Protein AF-A0A935UWF0-F1 (afdb_monomer)

Sequence (319 aa):
MDNDAPIVRATTDLLWSLWTELGVNGVVRKHAQVIIDPEALLLFSPLLVASDPRLLELIYSWCVKHHGLIAPSRLLGLRKTLPPEVTGPFDCFAATVRANTPARWTIPKGASPWSTVPALRRVSMDLTRPALRTLRLRAILGVSARADVLGALLSEPGEWVTASQLTPLGYSKRAIALILHDLHEARLIDAQPEKNRITYRLAVGAELGALAGPPASRPLAGSTSSASSPSPTRSSRIKRACPPSGVWRRTSWWSRPAPWPPGSTWRRRQRRPAIPRRLRRRSVGSSTILRAWRAAAHPRSRPQPYDDPPDPPVRVQPR

Radius of gyration: 28.85 Å; Cα contacts (8 Å, |Δi|>4): 321; chains: 1; bounding box: 104×82×76 Å

Secondary structure (DSSP, 8-state):
--TTHHHHHHHHHHHHHHHHHTT-S-S--S-TTS---HHHHHHHHHHHGGG-HHHHHHHHHHHHHHGGGS-HHHHHHHHTTS-HHHHHHHHHHHHHHHHTSS------TT----SSPPPPPP----TTSGGGHHHHHHHHH-SSHHHHHHHHHHHSTT--EETTTTGGGSS-HHHHHHHHHHHHHTTSEEEEEETTEEEEEESSHHHHHHHH-SPPPP---------PPPPPPP------PPPP----PPP-----PPPPPP---------PPPPPP--------THHHHHHHHHHS-----PPPPPPPPPPP--PPP-

Nearest PDB structures (foldseek):
  2a61-assembly2_D  TM=7.067E-01  e=1.542E-01  Thermotoga maritima
  1u2w-assembly1_B  TM=7.315E-01  e=3.538E-01  Staphylococcus aureus
  3f72-assembly1_B  TM=6.956E-01  e=2.729E-01  Staphylococcus aureus
  4gcv-assembly2_D  TM=6.589E-01  e=6.264E-01  Pseudomonas aeruginosa PAO1
  4gcv-assembly3_E  TM=6.540E-01  e=7.710E-01  Pseudomonas aeruginosa PAO1

Foldseek 3Di:
DPPCVVVLVVVVLVLLQLVVLQFQDHDRHPQLLAADDLLVSLLQVLVSCPVPVPSVLSNLLSCLVPVQLDQQLLNVLLLVVDDPSSRLSSLQSQQQSVVRHVHPHDHDPPRHHDPDRRDRDDTDGDQQGQRNLLSLLCVVVNRDPLSVLVVVLLLVAPDWAFLVVCCNSSDDSVVSVVSQVVCVVVVQWDWDDDPPTITIHGPPNPVSDVSSHDNRDDPPPPPPDDDDDDDDDDDDDDDDDDDDDDDDDDDDDDDDDDDDDDDDDDDDDDDDDDDDDDDDDDDPDPVVVVVVVVVPPDDPDDDDDDDDDDDDDDDDDDD

Mean predicted aligned error: 15.06 Å

Solvent-accessible surface area (backbone atoms only — not comparable to full-atom values): 20052 Å² total; per-residue (Å²): 138,72,81,56,56,64,58,53,49,54,51,47,54,49,48,44,11,52,42,24,63,65,16,36,89,59,88,48,72,82,44,58,36,41,73,62,57,65,56,63,51,54,45,51,40,51,60,67,34,71,85,37,64,71,60,46,34,41,51,50,26,43,44,60,75,46,42,84,66,58,46,42,66,34,44,48,39,47,54,72,78,50,57,66,83,51,46,53,49,26,34,28,52,50,32,35,46,38,74,73,37,94,46,77,65,77,62,67,91,84,56,51,48,61,94,71,78,70,70,79,51,88,60,60,67,64,52,71,42,25,21,31,25,49,56,32,30,20,72,73,72,38,62,46,70,63,29,50,52,52,41,54,40,66,72,46,71,76,48,75,44,39,42,69,77,53,30,84,69,20,52,55,47,67,61,44,42,54,46,51,49,55,36,36,77,68,63,44,26,46,75,45,83,50,96,95,45,59,32,33,27,53,61,52,52,66,68,53,34,66,73,30,35,58,80,39,57,74,77,76,75,70,83,76,70,92,71,87,80,81,83,89,83,89,84,80,91,79,89,76,82,84,80,76,95,72,77,90,76,84,76,92,85,77,81,82,86,80,88,79,86,88,87,82,88,82,83,78,81,88,76,86,81,85,84,86,84,86,81,88,80,77,84,83,66,81,60,60,65,56,52,57,50,59,64,70,75,55,82,71,76,79,80,76,85,80,78,80,78,82,81,80,84,83,81,80,79,83,131

pLDDT: mean 76.33, std 25.24, range [28.23, 98.31]

Structure (mmCIF, N/CA/C/O backbone):
data_AF-A0A935UWF0-F1
#
_entry.id   AF-A0A935UWF0-F1
#
loop_
_atom_site.group_PDB
_atom_site.id
_atom_site.type_symbol
_atom_site.label_atom_id
_atom_site.label_alt_id
_atom_site.label_comp_id
_atom_site.label_asym_id
_atom_site.label_entity_id
_atom_site.label_seq_id
_atom_site.pdbx_PDB_ins_code
_atom_site.Cartn_x
_atom_site.Cartn_y
_atom_site.Cartn_z
_atom_site.occupancy
_atom_site.B_iso_or_equiv
_atom_site.auth_seq_id
_atom_site.auth_comp_id
_atom_site.auth_asym_id
_atom_site.auth_atom_id
_atom_site.pdbx_PDB_model_num
ATOM 1 N N . MET A 1 1 ? 36.752 -0.891 -3.988 1.00 43.88 1 MET A N 1
ATOM 2 C CA . MET A 1 1 ? 35.893 -0.842 -2.787 1.00 43.88 1 MET A CA 1
ATOM 3 C C . MET A 1 1 ? 34.481 -1.195 -3.233 1.00 43.88 1 MET A C 1
ATOM 5 O O . MET A 1 1 ? 33.751 -0.307 -3.638 1.00 43.88 1 MET A O 1
ATOM 9 N N . ASP A 1 2 ? 34.150 -2.489 -3.214 1.00 58.28 2 ASP A N 1
ATOM 10 C CA . ASP A 1 2 ? 32.868 -3.087 -3.649 1.00 58.28 2 ASP A CA 1
ATOM 11 C C . ASP A 1 2 ? 31.946 -3.398 -2.451 1.00 58.28 2 ASP A C 1
ATOM 13 O O . ASP A 1 2 ? 31.251 -4.412 -2.414 1.00 58.28 2 ASP A O 1
ATOM 17 N N . ASN A 1 3 ? 31.940 -2.544 -1.422 1.00 62.38 3 ASN A N 1
ATOM 18 C CA . ASN A 1 3 ? 31.137 -2.795 -0.215 1.00 62.38 3 ASN A CA 1
ATOM 19 C C . ASN A 1 3 ? 29.619 -2.682 -0.454 1.00 62.38 3 ASN A C 1
ATOM 21 O O . ASN A 1 3 ? 28.840 -3.149 0.375 1.00 62.38 3 ASN A O 1
ATOM 25 N N . ASP A 1 4 ? 29.194 -2.127 -1.592 1.00 69.88 4 ASP A N 1
ATOM 26 C CA . ASP A 1 4 ? 27.777 -1.942 -1.922 1.00 69.88 4 ASP A CA 1
ATOM 27 C C . ASP A 1 4 ? 27.161 -3.168 -2.618 1.00 69.88 4 ASP A C 1
ATOM 29 O O . ASP A 1 4 ? 25.946 -3.369 -2.566 1.00 69.88 4 ASP A O 1
ATOM 33 N N . ALA A 1 5 ? 27.986 -4.042 -3.211 1.00 79.00 5 ALA A N 1
ATOM 34 C CA . ALA A 1 5 ? 27.540 -5.243 -3.915 1.00 79.00 5 ALA A CA 1
ATOM 35 C C . ALA A 1 5 ? 26.603 -6.161 -3.091 1.00 79.00 5 ALA A C 1
ATOM 37 O O . ALA A 1 5 ? 25.571 -6.580 -3.632 1.00 79.00 5 ALA A O 1
ATOM 38 N N . PRO A 1 6 ? 26.866 -6.466 -1.799 1.00 89.81 6 PRO A N 1
ATOM 39 C CA . PRO A 1 6 ? 25.964 -7.312 -1.017 1.00 89.81 6 PRO A CA 1
ATOM 40 C C . PRO A 1 6 ? 24.623 -6.632 -0.717 1.00 89.81 6 PRO A C 1
ATOM 42 O O . PRO A 1 6 ? 23.587 -7.294 -0.776 1.00 89.81 6 PRO A O 1
ATOM 45 N N . ILE A 1 7 ? 24.616 -5.323 -0.441 1.00 89.25 7 ILE A N 1
ATOM 46 C CA . ILE A 1 7 ? 23.390 -4.573 -0.127 1.00 89.25 7 ILE A CA 1
ATOM 47 C C . ILE A 1 7 ? 22.512 -4.455 -1.373 1.00 89.25 7 ILE A C 1
ATOM 49 O O . ILE A 1 7 ? 21.308 -4.714 -1.303 1.00 89.25 7 ILE A O 1
ATOM 53 N N . VAL A 1 8 ? 23.104 -4.124 -2.524 1.00 87.44 8 VAL A N 1
ATOM 54 C CA . VAL A 1 8 ? 22.389 -4.041 -3.806 1.00 87.44 8 VAL A CA 1
ATOM 55 C C . VAL A 1 8 ? 21.778 -5.394 -4.165 1.00 87.44 8 VAL A C 1
ATOM 57 O O . VAL A 1 8 ? 20.598 -5.459 -4.516 1.00 87.44 8 VAL A O 1
ATOM 60 N N . ARG A 1 9 ? 22.534 -6.488 -4.008 1.00 89.12 9 ARG A N 1
ATOM 61 C CA . ARG A 1 9 ? 22.033 -7.844 -4.260 1.00 89.12 9 ARG A CA 1
ATOM 62 C C . ARG A 1 9 ? 20.888 -8.217 -3.319 1.00 89.12 9 ARG A C 1
ATOM 64 O O . ARG A 1 9 ? 19.834 -8.625 -3.795 1.00 89.12 9 ARG A O 1
ATOM 71 N N . ALA A 1 10 ? 21.058 -8.032 -2.010 1.00 91.69 10 ALA A N 1
ATOM 72 C CA . ALA A 1 10 ? 20.023 -8.345 -1.024 1.00 91.69 10 ALA A CA 1
ATOM 73 C C . ALA A 1 10 ? 18.738 -7.534 -1.260 1.00 91.69 10 ALA A C 1
ATOM 75 O O . ALA A 1 10 ? 17.632 -8.063 -1.156 1.00 91.69 10 ALA A O 1
ATOM 76 N N . THR A 1 11 ? 18.881 -6.262 -1.636 1.00 91.62 11 THR A N 1
ATOM 77 C CA . THR A 1 11 ? 17.750 -5.385 -1.958 1.00 91.62 11 THR A CA 1
ATOM 78 C C . THR A 1 11 ? 17.049 -5.818 -3.245 1.00 91.62 11 THR A C 1
ATOM 80 O O . THR A 1 11 ? 15.822 -5.859 -3.300 1.00 91.62 11 THR A O 1
ATOM 83 N N . THR A 1 12 ? 17.811 -6.206 -4.268 1.00 91.06 12 THR A N 1
ATOM 84 C CA . THR A 1 12 ? 17.265 -6.731 -5.528 1.00 91.06 12 THR A CA 1
ATOM 85 C C . THR A 1 12 ? 16.508 -8.041 -5.295 1.00 91.06 12 THR A C 1
ATOM 87 O O . THR A 1 12 ? 15.382 -8.191 -5.769 1.00 91.06 12 THR A O 1
ATOM 90 N N . ASP A 1 13 ? 17.059 -8.951 -4.487 1.00 92.94 13 ASP A N 1
ATOM 91 C CA . ASP A 1 13 ? 16.403 -10.205 -4.096 1.00 92.94 13 ASP A CA 1
ATOM 92 C C . ASP A 1 13 ? 15.111 -9.955 -3.298 1.00 92.94 13 ASP A C 1
ATOM 94 O O . ASP A 1 13 ? 14.101 -10.639 -3.505 1.00 92.94 13 ASP A O 1
ATOM 98 N N . LEU A 1 14 ? 15.117 -8.959 -2.403 1.00 94.81 14 LEU A N 1
ATOM 99 C CA . LEU A 1 14 ? 13.931 -8.519 -1.668 1.00 94.81 14 LEU A CA 1
ATOM 100 C C . LEU A 1 14 ? 12.845 -8.018 -2.628 1.00 94.81 14 LEU A C 1
ATOM 102 O O . LEU A 1 14 ? 11.702 -8.467 -2.536 1.00 94.81 14 LEU A O 1
ATOM 106 N N . LEU A 1 15 ? 13.191 -7.138 -3.571 1.00 95.50 15 LEU A N 1
ATOM 107 C CA . LEU A 1 15 ? 12.238 -6.604 -4.545 1.00 95.50 15 LEU A CA 1
ATOM 108 C C . LEU A 1 15 ? 11.679 -7.695 -5.454 1.00 95.50 15 LEU A C 1
ATOM 110 O O . LEU A 1 15 ? 10.464 -7.747 -5.639 1.00 95.50 15 LEU A O 1
ATOM 114 N N . TRP A 1 16 ? 12.521 -8.596 -5.964 1.00 96.06 16 TRP A N 1
ATOM 115 C CA . TRP A 1 16 ? 12.059 -9.755 -6.730 1.00 96.06 16 TRP A CA 1
ATOM 116 C C . TRP A 1 16 ? 11.059 -10.583 -5.938 1.00 96.06 16 TRP A C 1
ATOM 118 O O . TRP A 1 16 ? 10.006 -10.937 -6.465 1.00 96.06 16 TRP A O 1
ATOM 128 N N . SER A 1 17 ? 11.355 -10.846 -4.668 1.00 96.75 17 SER A N 1
ATOM 129 C CA . SER A 1 17 ? 10.465 -11.588 -3.784 1.00 96.75 17 SER A CA 1
ATOM 130 C C . SER A 1 17 ? 9.107 -10.895 -3.614 1.00 96.75 17 SER A C 1
ATOM 132 O O . SER A 1 17 ? 8.071 -11.503 -3.871 1.00 96.75 17 SER A O 1
ATOM 134 N N . LEU A 1 18 ? 9.093 -9.604 -3.264 1.00 97.12 18 LEU A N 1
ATOM 135 C CA . LEU A 1 18 ? 7.858 -8.837 -3.040 1.00 97.12 18 LEU A CA 1
ATOM 136 C C . LEU A 1 18 ? 7.023 -8.672 -4.322 1.00 97.12 18 LEU A C 1
ATOM 138 O O . LEU A 1 18 ? 5.810 -8.877 -4.315 1.00 97.12 18 LEU A O 1
ATOM 142 N N . TRP A 1 19 ? 7.657 -8.349 -5.450 1.00 97.31 19 TRP A N 1
ATOM 143 C CA . TRP A 1 19 ? 6.957 -8.200 -6.728 1.00 97.31 19 TRP A CA 1
ATOM 144 C C . TRP A 1 19 ? 6.406 -9.526 -7.250 1.00 97.31 19 TRP A C 1
ATOM 146 O O . TRP A 1 19 ? 5.323 -9.557 -7.842 1.00 97.31 19 TRP A O 1
ATOM 156 N N . THR A 1 20 ? 7.097 -10.637 -6.991 1.00 97.00 20 THR A N 1
ATOM 157 C CA . THR A 1 20 ? 6.596 -11.967 -7.353 1.00 97.00 20 THR A CA 1
ATOM 158 C C . THR A 1 20 ? 5.321 -12.316 -6.579 1.00 97.00 20 THR A C 1
ATOM 160 O O . THR A 1 20 ? 4.378 -12.875 -7.155 1.00 97.00 20 THR A O 1
ATOM 163 N N . GLU A 1 21 ? 5.234 -11.929 -5.304 1.00 96.62 21 GLU A N 1
ATOM 164 C CA . GLU A 1 21 ? 3.998 -12.075 -4.528 1.00 96.62 21 GLU A CA 1
ATOM 165 C C . GLU A 1 21 ? 2.851 -11.233 -5.100 1.00 96.62 21 GLU A C 1
ATOM 167 O O . GLU A 1 21 ? 1.723 -11.724 -5.173 1.00 96.62 21 GLU A O 1
ATOM 172 N N . LEU A 1 22 ? 3.147 -10.035 -5.623 1.00 96.69 22 LEU A N 1
ATOM 173 C CA . LEU A 1 22 ? 2.199 -9.178 -6.354 1.00 96.69 22 LEU A CA 1
ATOM 174 C C . LEU A 1 22 ? 1.772 -9.725 -7.725 1.00 96.69 22 LEU A C 1
ATOM 176 O O . LEU A 1 22 ? 0.850 -9.180 -8.334 1.00 96.69 22 LEU A O 1
ATOM 180 N N . GLY A 1 23 ? 2.382 -10.807 -8.213 1.00 96.00 23 GLY A N 1
ATOM 181 C CA . GLY A 1 23 ? 2.009 -11.435 -9.483 1.00 96.00 23 GLY A CA 1
ATOM 182 C C . GLY A 1 23 ? 2.910 -11.091 -10.670 1.00 96.00 23 GLY A C 1
ATOM 183 O O . GLY A 1 23 ? 2.554 -11.358 -11.822 1.00 96.00 23 GLY A O 1
ATOM 184 N N . VAL A 1 24 ? 4.081 -10.503 -10.410 1.00 96.06 24 VAL A N 1
ATOM 185 C CA . VAL A 1 24 ? 5.171 -10.453 -11.389 1.00 96.06 24 VAL A CA 1
ATOM 186 C C . VAL A 1 24 ? 5.761 -11.858 -11.572 1.00 96.06 24 VAL A C 1
ATOM 188 O O . VAL A 1 24 ? 5.864 -12.637 -10.626 1.00 96.06 24 VAL A O 1
ATOM 191 N N . ASN A 1 25 ? 6.161 -12.202 -12.798 1.00 93.12 25 ASN A N 1
ATOM 192 C CA . ASN A 1 25 ? 6.785 -13.494 -13.081 1.00 93.12 25 ASN A CA 1
ATOM 193 C C . ASN A 1 25 ? 8.227 -13.520 -12.549 1.00 93.12 25 ASN A C 1
ATOM 195 O O . ASN A 1 25 ? 9.150 -13.064 -13.227 1.00 93.12 25 ASN A O 1
ATOM 199 N N . GLY A 1 26 ? 8.412 -14.080 -11.357 1.00 91.69 26 GLY A N 1
ATOM 200 C CA . GLY A 1 26 ? 9.713 -14.331 -10.742 1.00 91.69 26 GLY A CA 1
ATOM 201 C C . GLY A 1 26 ? 9.764 -15.687 -10.039 1.00 91.69 26 GLY A C 1
ATOM 202 O O . GLY A 1 26 ? 8.737 -16.335 -9.827 1.00 91.69 26 GLY A O 1
ATOM 203 N N . VAL A 1 27 ? 10.983 -16.128 -9.717 1.00 89.00 27 VAL A N 1
ATOM 204 C CA . VAL A 1 27 ? 11.251 -17.428 -9.066 1.00 89.00 27 VAL A CA 1
ATOM 205 C C . VAL A 1 27 ? 11.363 -17.278 -7.545 1.00 89.00 27 VAL A C 1
ATOM 207 O O . VAL A 1 27 ? 11.076 -18.208 -6.798 1.00 89.00 27 VAL A O 1
ATOM 210 N N . VAL A 1 28 ? 11.751 -16.096 -7.063 1.00 90.31 28 VAL A N 1
ATOM 211 C CA . VAL A 1 28 ? 11.962 -15.836 -5.636 1.00 90.31 28 VAL A CA 1
ATOM 212 C C . VAL A 1 28 ? 10.626 -15.518 -4.966 1.00 90.31 28 VAL A C 1
ATOM 214 O O . VAL A 1 28 ? 9.948 -14.579 -5.367 1.00 90.31 28 VAL A O 1
ATOM 217 N N . ARG A 1 29 ? 10.265 -16.284 -3.930 1.00 91.69 29 ARG A N 1
ATOM 218 C CA . ARG A 1 29 ? 9.044 -16.104 -3.123 1.00 91.69 29 ARG A CA 1
ATOM 219 C C . ARG A 1 29 ? 9.323 -16.355 -1.647 1.00 91.69 29 ARG A C 1
ATOM 221 O O . ARG A 1 29 ? 9.132 -17.450 -1.133 1.00 91.69 29 ARG A O 1
ATOM 228 N N . LYS A 1 30 ? 9.854 -15.340 -0.974 1.00 95.06 30 LYS A N 1
ATOM 229 C CA . LYS A 1 30 ? 10.221 -15.386 0.454 1.00 95.06 30 LYS A CA 1
ATOM 230 C C . LYS A 1 30 ? 9.241 -14.620 1.351 1.00 95.06 30 LYS A C 1
ATOM 232 O O . LYS A 1 30 ? 9.349 -14.713 2.565 1.00 95.06 30 LYS A O 1
ATOM 237 N N . HIS A 1 31 ? 8.299 -13.869 0.771 1.00 95.06 31 HIS A N 1
ATOM 238 C CA . HIS A 1 31 ? 7.427 -12.937 1.503 1.00 95.06 31 HIS A CA 1
ATOM 239 C C . HIS A 1 31 ? 5.927 -13.222 1.326 1.00 95.06 31 HIS A C 1
ATOM 241 O O . HIS A 1 31 ? 5.108 -12.331 1.527 1.00 95.06 31 HIS A O 1
ATOM 247 N N . ALA A 1 32 ? 5.544 -14.463 1.002 1.00 94.00 32 ALA A N 1
ATOM 248 C CA . ALA A 1 32 ? 4.143 -14.872 0.810 1.00 94.00 32 ALA A CA 1
ATOM 249 C C . ALA A 1 32 ? 3.225 -14.586 2.015 1.00 94.00 32 ALA A C 1
ATOM 251 O O . ALA A 1 32 ? 2.006 -14.489 1.869 1.00 94.00 32 ALA A O 1
ATOM 252 N N . GLN A 1 33 ? 3.822 -14.448 3.200 1.00 92.88 33 GLN A N 1
ATOM 253 C CA . GLN A 1 33 ? 3.139 -14.223 4.468 1.00 92.88 33 GLN A CA 1
ATOM 254 C C . GLN A 1 33 ? 3.304 -12.803 5.027 1.00 92.88 33 GLN A C 1
ATOM 256 O O . GLN A 1 33 ? 2.967 -12.556 6.179 1.00 92.88 33 GLN A O 1
ATOM 261 N N . VAL A 1 34 ? 3.815 -11.856 4.240 1.00 92.62 34 VAL A N 1
ATOM 262 C CA . VAL A 1 34 ? 3.925 -10.449 4.649 1.00 92.62 34 VAL A CA 1
ATOM 263 C C . VAL A 1 34 ? 2.930 -9.631 3.848 1.00 92.62 34 VAL A C 1
ATOM 265 O O . VAL A 1 34 ? 2.845 -9.783 2.634 1.00 92.62 34 VAL A O 1
ATOM 268 N N . ILE A 1 35 ? 2.185 -8.746 4.508 1.00 94.06 35 ILE A N 1
ATOM 269 C CA . ILE A 1 35 ? 1.283 -7.822 3.814 1.00 94.06 35 ILE A CA 1
ATOM 270 C C . ILE A 1 35 ? 2.124 -6.814 3.038 1.00 94.06 35 ILE A C 1
ATOM 272 O O . ILE A 1 35 ? 2.943 -6.097 3.613 1.00 94.06 35 ILE A O 1
ATOM 276 N N . ILE A 1 36 ? 1.902 -6.749 1.729 1.00 95.69 36 ILE A N 1
ATOM 277 C CA . ILE A 1 36 ? 2.651 -5.859 0.848 1.00 95.69 36 ILE A CA 1
ATOM 278 C C . ILE A 1 36 ? 1.875 -4.557 0.670 1.00 95.69 36 ILE A C 1
ATOM 280 O O . ILE A 1 36 ? 0.721 -4.560 0.240 1.00 95.69 36 ILE A O 1
ATOM 284 N N . ASP A 1 37 ? 2.530 -3.436 0.974 1.00 95.56 37 ASP A N 1
ATOM 285 C CA . ASP A 1 37 ? 2.069 -2.101 0.592 1.00 95.56 37 ASP A CA 1
ATOM 286 C C . ASP A 1 37 ? 2.570 -1.787 -0.830 1.00 95.56 37 ASP A C 1
ATOM 288 O O . ASP A 1 37 ? 3.768 -1.541 -1.020 1.00 95.56 37 ASP A O 1
ATOM 292 N N . PRO A 1 38 ? 1.688 -1.799 -1.845 1.00 95.94 38 PRO A N 1
ATOM 293 C CA . PRO A 1 38 ? 2.103 -1.586 -3.220 1.00 95.94 38 PRO A CA 1
ATOM 294 C C . PRO A 1 38 ? 2.519 -0.133 -3.478 1.00 95.94 38 PRO A C 1
ATOM 296 O O . PRO A 1 38 ? 3.387 0.089 -4.314 1.00 95.94 38 PRO A O 1
ATOM 299 N N . GLU A 1 39 ? 1.957 0.866 -2.785 1.00 96.31 39 GLU A N 1
ATOM 300 C CA . GLU A 1 39 ? 2.362 2.264 -2.970 1.00 96.31 39 GLU A CA 1
ATOM 301 C C . GLU A 1 39 ? 3.755 2.523 -2.407 1.00 96.31 39 GLU A C 1
ATOM 303 O O . GLU A 1 39 ? 4.571 3.160 -3.075 1.00 96.31 39 GLU A O 1
ATOM 308 N N . ALA A 1 40 ? 4.037 2.019 -1.203 1.00 94.44 40 ALA A N 1
ATOM 309 C CA . ALA A 1 40 ? 5.369 2.123 -0.621 1.00 94.44 40 ALA A CA 1
ATOM 310 C C . ALA A 1 40 ? 6.391 1.407 -1.513 1.00 94.44 40 ALA A C 1
ATOM 312 O O . ALA A 1 40 ? 7.394 2.004 -1.903 1.00 94.44 40 ALA A O 1
ATOM 313 N N . LEU A 1 41 ? 6.098 0.168 -1.924 1.00 95.75 41 LEU A N 1
ATOM 314 C CA . LEU A 1 41 ? 6.978 -0.597 -2.805 1.00 95.75 41 LEU A CA 1
ATOM 315 C C . LEU A 1 41 ? 7.221 0.121 -4.141 1.00 95.75 41 LEU A C 1
ATOM 317 O O . LEU A 1 41 ? 8.356 0.164 -4.618 1.00 95.75 41 LEU A O 1
ATOM 321 N N . LEU A 1 42 ? 6.189 0.730 -4.729 1.00 95.25 42 LEU A N 1
ATOM 322 C CA . LEU A 1 42 ? 6.302 1.501 -5.968 1.00 95.25 42 LEU A CA 1
ATOM 323 C C . LEU A 1 42 ? 7.168 2.749 -5.834 1.00 95.25 42 LEU A C 1
ATOM 325 O O . LEU A 1 42 ? 7.891 3.066 -6.773 1.00 95.25 42 LEU A O 1
ATOM 329 N N . LEU A 1 43 ? 7.115 3.451 -4.701 1.00 93.75 43 LEU A N 1
ATOM 330 C CA . LEU A 1 43 ? 7.943 4.639 -4.477 1.00 93.75 43 LEU A CA 1
ATOM 331 C C . LEU A 1 43 ? 9.435 4.293 -4.424 1.00 93.75 43 LEU A C 1
ATOM 333 O O . LEU A 1 43 ? 10.251 5.045 -4.950 1.00 93.75 43 LEU A O 1
ATOM 337 N N . PHE A 1 44 ? 9.789 3.147 -3.837 1.00 90.44 44 PHE A N 1
ATOM 338 C CA . PHE A 1 44 ? 11.186 2.725 -3.707 1.00 90.44 44 PHE A CA 1
ATOM 339 C C . PHE A 1 44 ? 11.720 1.974 -4.926 1.00 90.44 44 PHE A C 1
ATOM 341 O O . PHE A 1 44 ? 12.914 2.050 -5.214 1.00 90.44 44 PHE A O 1
ATOM 348 N N . SER A 1 45 ? 10.864 1.252 -5.654 1.00 92.88 45 SER A N 1
ATOM 349 C CA . SER A 1 45 ? 11.329 0.337 -6.701 1.00 92.88 45 SER A CA 1
ATOM 350 C C . SER A 1 45 ? 12.178 1.023 -7.781 1.00 92.88 45 SER A C 1
ATOM 352 O O . SER A 1 45 ? 13.282 0.539 -8.006 1.00 92.88 45 SER A O 1
ATOM 354 N N . PRO A 1 46 ? 11.772 2.151 -8.406 1.00 87.25 46 PRO A N 1
ATOM 355 C CA . PRO A 1 46 ? 12.529 2.767 -9.502 1.00 87.25 46 PRO A CA 1
ATOM 356 C C . PRO A 1 46 ? 13.954 3.195 -9.135 1.00 87.25 46 PRO A C 1
ATOM 358 O O . PRO A 1 46 ? 14.827 3.182 -9.996 1.00 87.25 46 PRO A O 1
ATOM 361 N N . LEU A 1 47 ? 14.195 3.559 -7.871 1.00 85.31 47 LEU A N 1
ATOM 362 C CA . LEU A 1 47 ? 15.534 3.886 -7.377 1.00 85.31 47 LEU A CA 1
ATOM 363 C C . LEU A 1 47 ? 16.427 2.638 -7.324 1.00 85.31 47 LEU A C 1
ATOM 365 O O . LEU A 1 47 ? 17.602 2.691 -7.672 1.00 85.31 47 LEU A O 1
ATOM 369 N N . LEU A 1 48 ? 15.858 1.521 -6.880 1.00 82.75 48 LEU A N 1
ATOM 370 C CA . LEU A 1 48 ? 16.592 0.310 -6.524 1.00 82.75 48 LEU A CA 1
ATOM 371 C C . LEU A 1 48 ? 16.777 -0.651 -7.704 1.00 82.75 48 LEU A C 1
ATOM 373 O O . LEU A 1 48 ? 17.762 -1.380 -7.752 1.00 82.75 48 LEU A O 1
ATOM 377 N N . VAL A 1 49 ? 15.864 -0.636 -8.678 1.00 81.19 49 VAL A N 1
ATOM 378 C CA . VAL A 1 49 ? 15.948 -1.489 -9.877 1.00 81.19 49 VAL A CA 1
ATOM 379 C C . VAL A 1 49 ? 16.711 -0.835 -11.028 1.00 81.19 49 VAL A C 1
ATOM 381 O O . VAL A 1 49 ? 16.712 -1.363 -12.136 1.00 81.19 49 VAL A O 1
ATOM 384 N N . ALA A 1 50 ? 17.395 0.290 -10.793 1.00 77.19 50 ALA A N 1
ATOM 385 C CA . ALA A 1 50 ? 18.256 0.914 -11.801 1.00 77.19 50 ALA A CA 1
ATOM 386 C C . ALA A 1 50 ? 19.318 -0.065 -12.348 1.00 77.19 50 ALA A C 1
ATOM 388 O O . ALA A 1 50 ? 19.736 0.052 -13.498 1.00 77.19 50 ALA A O 1
ATOM 389 N N . SER A 1 51 ? 19.711 -1.056 -11.541 1.00 81.31 51 SER A N 1
ATOM 390 C CA . SER A 1 51 ? 20.651 -2.122 -11.903 1.00 81.31 51 SER A CA 1
ATOM 391 C C . SER A 1 51 ? 19.994 -3.370 -12.515 1.00 81.31 51 SER A C 1
ATOM 393 O O . SER A 1 51 ? 20.709 -4.211 -13.052 1.00 81.31 51 SER A O 1
ATOM 395 N N . ASP A 1 52 ? 18.662 -3.501 -12.464 1.00 90.00 52 ASP A N 1
ATOM 396 C CA . ASP A 1 52 ? 17.906 -4.632 -13.025 1.00 90.00 52 ASP A CA 1
ATOM 397 C C . ASP A 1 52 ? 16.747 -4.132 -13.914 1.00 90.00 52 ASP A C 1
ATOM 399 O O . ASP A 1 52 ? 15.595 -4.007 -13.469 1.00 90.00 52 ASP A O 1
ATOM 403 N N . PRO A 1 53 ? 17.026 -3.870 -15.206 1.00 89.69 53 PRO A N 1
ATOM 404 C CA . PRO A 1 53 ? 16.012 -3.422 -16.154 1.00 89.69 53 PRO A CA 1
ATOM 405 C C . PRO A 1 53 ? 14.857 -4.414 -16.310 1.00 89.69 53 PRO A C 1
ATOM 407 O O . PRO A 1 53 ? 13.720 -3.995 -16.510 1.00 89.69 53 PRO A O 1
ATOM 410 N N . ARG A 1 54 ? 15.114 -5.725 -16.183 1.00 92.88 54 ARG A N 1
ATOM 411 C CA . ARG A 1 54 ? 14.092 -6.765 -16.365 1.00 92.88 54 ARG A CA 1
ATOM 412 C C . ARG A 1 54 ? 13.001 -6.638 -15.309 1.00 92.88 54 ARG A C 1
ATOM 414 O O . ARG A 1 54 ? 11.818 -6.735 -15.644 1.00 92.88 54 ARG A O 1
ATOM 421 N N . LEU A 1 55 ? 13.383 -6.435 -14.049 1.00 94.38 55 LEU A N 1
ATOM 422 C CA . LEU A 1 55 ? 12.411 -6.225 -12.982 1.00 94.38 55 LEU A CA 1
ATOM 423 C C . LEU A 1 55 ? 11.609 -4.940 -13.229 1.00 94.38 55 LEU A C 1
ATOM 425 O O . LEU A 1 55 ? 10.384 -4.954 -13.108 1.00 94.38 55 LEU A O 1
ATOM 429 N N . LEU A 1 56 ? 12.261 -3.860 -13.669 1.00 93.19 56 LEU A N 1
ATOM 430 C CA . LEU A 1 56 ? 11.587 -2.599 -13.984 1.00 93.19 56 LEU A CA 1
ATOM 431 C C . LEU A 1 56 ? 10.514 -2.744 -15.082 1.00 93.19 56 LEU A C 1
ATOM 433 O O . LEU A 1 56 ? 9.416 -2.207 -14.925 1.00 93.19 56 LEU A O 1
ATOM 437 N N . GLU A 1 57 ? 10.780 -3.498 -16.158 1.00 94.25 57 GLU A N 1
ATOM 438 C CA . GLU A 1 57 ? 9.784 -3.769 -17.215 1.00 94.25 57 GLU A CA 1
ATOM 439 C C . GLU A 1 57 ? 8.542 -4.488 -16.667 1.00 94.25 57 GLU A C 1
ATOM 441 O O . GLU A 1 57 ? 7.403 -4.205 -17.058 1.00 94.25 57 GLU A O 1
ATOM 446 N N . LEU A 1 58 ? 8.755 -5.439 -15.757 1.00 96.50 58 LEU A N 1
ATOM 447 C CA . LEU A 1 58 ? 7.682 -6.220 -15.154 1.00 96.50 58 LEU A CA 1
ATOM 448 C C . LEU A 1 58 ? 6.850 -5.383 -14.182 1.00 96.50 58 LEU A C 1
ATOM 450 O O . LEU A 1 58 ? 5.623 -5.477 -14.207 1.00 96.50 58 LEU A O 1
ATOM 454 N N . ILE A 1 59 ? 7.498 -4.532 -13.384 1.00 96.38 59 ILE A N 1
ATOM 455 C CA . ILE A 1 59 ? 6.829 -3.563 -12.507 1.00 96.38 59 ILE A CA 1
ATOM 456 C C . ILE A 1 59 ? 5.978 -2.607 -13.341 1.00 96.38 59 ILE A C 1
ATOM 458 O O . ILE A 1 59 ? 4.797 -2.421 -13.055 1.00 96.38 59 ILE A O 1
ATOM 462 N N . TYR A 1 60 ? 6.543 -2.051 -14.417 1.00 96.25 60 TYR A N 1
ATOM 463 C CA . TYR A 1 60 ? 5.809 -1.197 -15.349 1.00 96.25 60 TYR A CA 1
ATOM 464 C C . TYR A 1 60 ? 4.571 -1.911 -15.912 1.00 96.25 60 TYR A C 1
ATOM 466 O O . TYR A 1 60 ? 3.462 -1.379 -15.849 1.00 96.25 60 TYR A O 1
ATOM 474 N N . SER A 1 61 ? 4.739 -3.147 -16.389 1.00 97.25 61 SER A N 1
ATOM 475 C CA . SER A 1 61 ? 3.642 -3.966 -16.920 1.00 97.25 61 SER A CA 1
ATOM 476 C C . SER A 1 61 ? 2.556 -4.233 -15.873 1.00 97.25 61 SER A C 1
ATOM 478 O O . SER A 1 61 ? 1.362 -4.149 -16.173 1.00 97.25 61 SER A O 1
ATOM 480 N N . TRP A 1 62 ? 2.959 -4.505 -14.628 1.00 97.56 62 TRP A N 1
ATOM 481 C CA . TRP A 1 62 ? 2.052 -4.666 -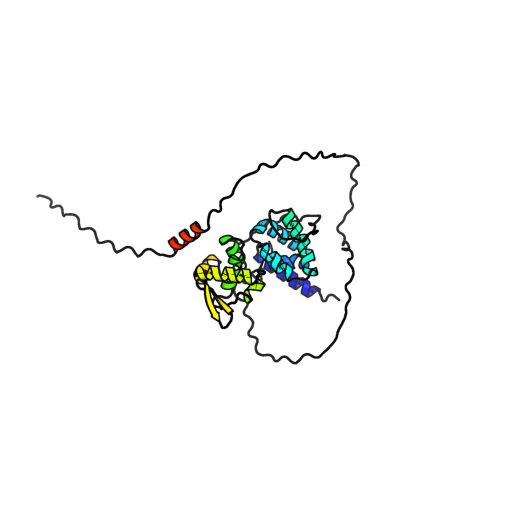13.495 1.00 97.56 62 TRP A CA 1
ATOM 482 C C . TRP A 1 62 ? 1.262 -3.388 -13.223 1.00 97.56 62 TRP A C 1
ATOM 484 O O . TRP A 1 62 ? 0.038 -3.443 -13.115 1.00 97.56 62 TRP A O 1
ATOM 494 N N . CYS A 1 63 ? 1.917 -2.226 -13.208 1.00 97.12 63 CYS A N 1
ATOM 495 C CA . CYS A 1 63 ? 1.246 -0.942 -13.024 1.00 97.12 63 CYS A CA 1
ATOM 496 C C . CYS A 1 63 ? 0.261 -0.637 -14.145 1.00 97.12 63 CYS A C 1
ATOM 498 O O . CYS A 1 63 ? -0.854 -0.217 -13.858 1.00 97.12 63 CYS A O 1
ATOM 500 N N . VAL A 1 64 ? 0.627 -0.879 -15.406 1.00 96.56 64 VAL A N 1
ATOM 501 C CA . VAL A 1 64 ? -0.280 -0.662 -16.541 1.00 96.56 64 VAL A CA 1
ATOM 502 C C . VAL A 1 64 ? -1.529 -1.533 -16.428 1.00 96.56 64 VAL A C 1
ATOM 504 O O . VAL A 1 64 ? -2.631 -1.055 -16.683 1.00 96.56 64 VAL A O 1
ATOM 507 N N . LYS A 1 65 ? -1.388 -2.786 -15.988 1.00 97.19 65 LYS A N 1
ATOM 508 C CA . LYS A 1 65 ? -2.521 -3.706 -15.832 1.00 97.19 65 LYS A CA 1
ATOM 509 C C . LYS A 1 65 ? -3.363 -3.437 -14.578 1.00 97.19 65 LYS A C 1
ATOM 511 O O . LYS A 1 65 ? -4.581 -3.596 -14.616 1.00 97.19 65 LYS A O 1
ATOM 516 N N . HIS A 1 66 ? -2.734 -3.049 -13.470 1.00 97.06 66 HIS A N 1
ATOM 517 C CA . HIS A 1 66 ? -3.355 -2.993 -12.141 1.00 97.06 66 HIS A CA 1
ATOM 518 C C . HIS A 1 66 ? -3.432 -1.579 -11.544 1.00 97.06 66 HIS A C 1
ATOM 520 O O . HIS A 1 66 ? -3.718 -1.429 -10.356 1.00 97.06 66 HIS A O 1
ATOM 526 N N . HIS A 1 67 ? -3.258 -0.521 -12.350 1.00 96.12 67 HIS A N 1
ATOM 527 C CA . HIS A 1 67 ? -3.292 0.873 -11.878 1.00 96.12 67 HIS A CA 1
ATOM 528 C C . HIS A 1 67 ? -4.564 1.228 -11.091 1.00 96.12 67 HIS A C 1
ATOM 530 O O . HIS A 1 67 ? -4.544 2.139 -10.266 1.00 96.12 67 HIS A O 1
ATOM 536 N N . GLY A 1 68 ? -5.679 0.542 -11.368 1.00 96.12 68 GLY A N 1
ATOM 537 C CA . GLY A 1 68 ? -6.967 0.749 -10.711 1.00 96.12 68 GLY A CA 1
ATOM 538 C C . GLY A 1 68 ? -7.014 0.283 -9.258 1.00 96.12 68 GLY A C 1
ATOM 539 O O . GLY A 1 68 ? -7.994 0.584 -8.594 1.00 96.12 68 GLY A O 1
ATOM 540 N N . LEU A 1 69 ? -5.984 -0.421 -8.775 1.00 96.88 69 LEU A N 1
ATOM 541 C CA . LEU A 1 69 ? -5.839 -0.873 -7.387 1.00 96.88 69 LEU A CA 1
ATOM 542 C C . LEU A 1 69 ? -4.848 -0.029 -6.570 1.00 96.88 69 LEU A C 1
ATOM 544 O O . LEU A 1 69 ? -4.707 -0.237 -5.362 1.00 96.88 69 LEU A O 1
ATOM 548 N N . ILE A 1 70 ? -4.182 0.929 -7.219 1.00 96.81 70 ILE A N 1
ATOM 549 C CA . ILE A 1 70 ? -3.244 1.857 -6.588 1.00 96.81 70 ILE A CA 1
ATOM 550 C C . ILE A 1 70 ? -3.986 3.116 -6.150 1.00 96.81 70 ILE A C 1
ATOM 552 O O . ILE A 1 70 ? -4.676 3.741 -6.954 1.00 96.81 70 ILE A O 1
ATOM 556 N N . ALA A 1 71 ? -3.827 3.499 -4.886 1.00 96.19 71 ALA A N 1
ATOM 557 C CA . ALA A 1 71 ? -4.446 4.659 -4.258 1.00 96.19 71 ALA A CA 1
ATOM 558 C C . ALA A 1 71 ? -3.641 5.940 -4.546 1.00 96.19 71 ALA A C 1
ATOM 560 O O . ALA A 1 71 ? -2.612 6.177 -3.908 1.00 96.19 71 ALA A O 1
ATOM 561 N N . PRO A 1 72 ? -4.101 6.841 -5.444 1.00 94.62 72 PRO A N 1
ATOM 562 C CA . PRO A 1 72 ? -3.309 8.016 -5.813 1.00 94.62 72 PRO A CA 1
ATOM 563 C C . PRO A 1 72 ? -3.146 9.016 -4.663 1.00 94.62 72 PRO A C 1
ATOM 565 O O . PRO A 1 72 ? -2.132 9.707 -4.579 1.00 94.62 72 PRO A O 1
ATOM 568 N N . SER A 1 73 ? -4.139 9.095 -3.771 1.00 94.12 73 SER A N 1
ATOM 569 C CA . SER A 1 73 ? -4.095 9.927 -2.566 1.00 94.12 73 SER A CA 1
ATOM 570 C C . SER A 1 73 ? -3.049 9.432 -1.567 1.00 94.12 73 SER A C 1
ATOM 572 O O . SER A 1 73 ? -2.300 10.248 -1.035 1.00 94.12 73 SER A O 1
ATOM 574 N N . ARG A 1 74 ? -2.957 8.111 -1.365 1.00 95.25 74 ARG A N 1
ATOM 575 C CA . ARG A 1 74 ? -1.931 7.470 -0.532 1.00 95.25 74 ARG A CA 1
ATOM 576 C C . ARG A 1 74 ? -0.541 7.663 -1.108 1.00 95.25 74 ARG A C 1
ATOM 578 O O . ARG A 1 74 ? 0.351 8.107 -0.398 1.00 95.25 74 ARG A O 1
ATOM 585 N N . LEU A 1 75 ? -0.380 7.407 -2.405 1.00 94.69 75 LEU A N 1
ATOM 586 C CA . LEU A 1 75 ? 0.885 7.587 -3.112 1.00 94.69 75 LEU A CA 1
ATOM 587 C C . LEU A 1 75 ? 1.408 9.022 -2.956 1.00 94.69 75 LEU A C 1
ATOM 589 O O . LEU A 1 75 ? 2.580 9.230 -2.658 1.00 94.69 75 LEU A O 1
ATOM 593 N N . LEU A 1 76 ? 0.521 10.019 -3.065 1.00 93.94 76 LEU A N 1
ATOM 594 C CA . LEU A 1 76 ? 0.859 11.419 -2.809 1.00 93.94 76 LEU A CA 1
ATOM 595 C C . LEU A 1 76 ? 1.232 11.682 -1.343 1.00 93.94 76 LEU A C 1
ATOM 597 O O . LEU A 1 76 ? 2.144 12.464 -1.085 1.00 93.94 76 LEU A O 1
ATOM 601 N N . GLY A 1 77 ? 0.514 11.090 -0.390 1.00 94.69 77 GLY A N 1
ATOM 602 C CA . GLY A 1 77 ? 0.804 11.246 1.033 1.00 94.69 77 GLY A CA 1
ATOM 603 C C . GLY A 1 77 ? 2.160 10.665 1.426 1.00 94.69 77 GLY A C 1
ATOM 604 O O . GLY A 1 77 ? 2.951 11.368 2.044 1.00 94.69 77 GLY A O 1
ATOM 605 N N . LEU A 1 78 ? 2.460 9.442 0.984 1.00 94.44 78 LEU A N 1
ATOM 606 C CA . LEU A 1 78 ? 3.754 8.787 1.1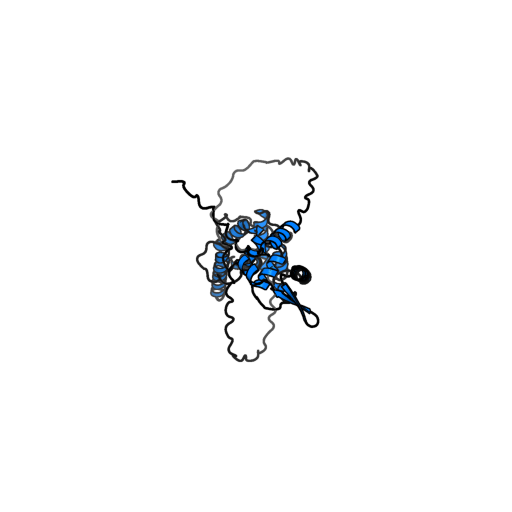91 1.00 94.44 78 LEU A CA 1
ATOM 607 C C . LEU A 1 78 ? 4.892 9.533 0.483 1.00 94.44 78 LEU A C 1
ATOM 609 O O . LEU A 1 78 ? 5.951 9.751 1.055 1.00 94.44 78 LEU A O 1
ATOM 613 N N . ARG A 1 79 ? 4.670 10.023 -0.742 1.00 93.69 79 ARG A N 1
ATOM 614 C CA . ARG A 1 79 ? 5.673 10.820 -1.465 1.00 93.69 79 ARG A CA 1
ATOM 615 C C . ARG A 1 79 ? 6.117 12.062 -0.682 1.00 93.69 79 ARG A C 1
ATOM 617 O O . ARG A 1 79 ? 7.273 12.448 -0.776 1.00 93.69 79 ARG A O 1
ATOM 624 N N . LYS A 1 80 ? 5.226 12.687 0.098 1.00 92.25 80 LYS A N 1
ATOM 625 C CA . LYS A 1 80 ? 5.554 13.875 0.912 1.00 92.25 80 LYS A CA 1
ATOM 626 C C . LYS A 1 80 ? 6.474 13.576 2.095 1.00 92.25 80 LYS A C 1
ATOM 628 O O . LYS A 1 80 ? 7.050 14.513 2.635 1.00 92.25 80 LYS A O 1
ATOM 633 N N . THR A 1 81 ? 6.582 12.318 2.518 1.00 91.44 81 THR A N 1
ATOM 634 C CA . THR A 1 81 ? 7.449 11.920 3.635 1.00 91.44 81 THR A CA 1
ATOM 635 C C . THR A 1 81 ? 8.836 11.488 3.170 1.00 91.44 81 THR A C 1
ATOM 637 O O . THR A 1 81 ? 9.677 11.169 4.004 1.00 91.44 81 THR A O 1
ATOM 640 N N . LEU A 1 82 ? 9.073 11.440 1.856 1.00 91.31 82 LEU A N 1
ATOM 641 C CA . LEU A 1 82 ? 10.319 10.970 1.266 1.00 91.31 82 LEU A CA 1
ATOM 642 C C . LEU A 1 82 ? 11.173 12.138 0.758 1.00 91.31 82 LEU A C 1
ATOM 644 O O . LEU A 1 82 ? 10.630 13.149 0.303 1.00 91.31 82 LEU A O 1
ATOM 648 N N . PRO A 1 83 ? 12.508 12.000 0.806 1.00 91.31 83 PRO A N 1
ATOM 649 C CA . PRO A 1 83 ? 13.406 13.016 0.288 1.00 91.31 83 PRO A CA 1
ATOM 650 C C . PRO A 1 83 ? 13.373 13.044 -1.258 1.00 91.31 83 PRO A C 1
ATOM 652 O O . PRO A 1 83 ? 13.102 12.011 -1.891 1.00 91.31 83 PRO A O 1
ATOM 655 N N . PRO A 1 84 ? 13.628 14.205 -1.896 1.00 86.75 84 PRO A N 1
ATOM 656 C CA . PRO A 1 84 ? 13.549 14.368 -3.349 1.00 86.75 84 PRO A CA 1
ATOM 657 C C . PRO A 1 84 ? 14.357 13.339 -4.147 1.00 86.75 84 PRO A C 1
ATOM 659 O O . PRO A 1 84 ? 13.887 12.874 -5.186 1.00 86.75 84 PRO A O 1
ATOM 662 N N . GLU A 1 85 ? 15.519 12.938 -3.634 1.00 86.88 85 GLU A N 1
ATOM 663 C CA . GLU A 1 85 ? 16.447 11.972 -4.231 1.00 86.88 85 GLU A CA 1
ATOM 664 C C . GLU A 1 85 ? 15.792 10.603 -4.454 1.00 86.88 85 GLU A C 1
ATOM 666 O O . GLU A 1 85 ? 16.062 9.938 -5.452 1.00 86.88 85 GLU A O 1
ATOM 671 N N . VAL A 1 86 ? 14.884 10.203 -3.558 1.00 86.06 86 VAL A N 1
ATOM 672 C CA . VAL A 1 86 ? 14.119 8.953 -3.676 1.00 86.06 86 VAL A CA 1
ATOM 673 C C . VAL A 1 86 ? 12.943 9.130 -4.637 1.00 86.06 86 VAL A C 1
ATOM 675 O O . VAL A 1 86 ? 12.621 8.232 -5.411 1.00 86.06 86 VAL A O 1
ATOM 678 N N . THR A 1 87 ? 12.304 10.302 -4.627 1.00 90.38 87 THR A N 1
ATOM 679 C CA . THR A 1 87 ? 11.090 10.548 -5.423 1.00 90.38 87 THR A CA 1
ATOM 680 C C . THR A 1 87 ? 11.356 10.848 -6.901 1.00 90.38 87 THR A C 1
ATOM 682 O O . THR A 1 87 ? 10.490 10.581 -7.730 1.00 90.38 87 THR A O 1
ATOM 685 N N . GLY A 1 88 ? 12.544 11.345 -7.263 1.00 90.12 88 GLY A N 1
ATOM 686 C CA . GLY A 1 88 ? 12.889 11.713 -8.642 1.00 90.12 88 GLY A CA 1
ATOM 687 C C . GLY A 1 88 ? 12.773 10.560 -9.656 1.00 90.12 88 GLY A C 1
ATOM 688 O O . GLY A 1 88 ? 12.051 10.706 -10.648 1.00 90.12 88 GLY A O 1
ATOM 689 N N . PRO A 1 89 ? 13.416 9.396 -9.423 1.00 91.00 89 PRO A N 1
ATOM 690 C CA . PRO A 1 89 ? 13.258 8.216 -10.280 1.00 91.00 89 PRO A CA 1
ATOM 691 C C . PRO A 1 89 ? 11.798 7.759 -10.397 1.00 91.00 89 PRO A C 1
ATOM 693 O O . PRO A 1 89 ? 11.330 7.402 -11.482 1.00 91.00 89 PRO A O 1
ATOM 696 N N . PHE A 1 90 ? 11.057 7.830 -9.289 1.00 93.12 90 PHE A N 1
ATOM 697 C CA . PHE A 1 90 ? 9.637 7.512 -9.264 1.00 93.12 90 PHE A CA 1
ATOM 698 C C . PHE A 1 90 ? 8.794 8.489 -10.096 1.00 93.12 90 PHE A C 1
ATOM 700 O O . PHE A 1 90 ? 7.891 8.048 -10.799 1.00 93.12 90 PHE A O 1
ATOM 707 N N . ASP A 1 91 ? 9.080 9.791 -10.083 1.00 93.38 91 ASP A N 1
ATOM 708 C CA . ASP A 1 91 ? 8.288 10.784 -10.819 1.00 93.38 91 ASP A CA 1
ATOM 709 C C . ASP A 1 91 ? 8.330 10.537 -12.342 1.00 93.38 91 ASP A C 1
ATOM 711 O O . ASP A 1 91 ? 7.305 10.638 -13.021 1.00 93.38 91 ASP A O 1
ATOM 715 N N . CYS A 1 92 ? 9.491 10.133 -12.870 1.00 92.06 92 CYS A N 1
ATOM 716 C CA . CYS A 1 92 ? 9.666 9.740 -14.273 1.00 92.06 92 CYS A CA 1
ATOM 717 C C . CYS A 1 92 ? 8.916 8.432 -14.607 1.00 92.06 92 CYS A C 1
ATOM 719 O O . CYS A 1 92 ? 8.193 8.336 -15.607 1.00 92.06 92 CYS A O 1
ATOM 721 N N . PHE A 1 93 ? 9.007 7.437 -13.719 1.00 94.12 93 PHE A N 1
ATOM 722 C CA . PHE A 1 93 ? 8.241 6.192 -13.817 1.00 94.12 93 PHE A CA 1
ATOM 723 C C . PHE A 1 93 ? 6.724 6.456 -13.822 1.00 94.12 93 PHE A C 1
ATOM 725 O O . PHE A 1 93 ? 6.000 5.999 -14.709 1.00 94.12 93 PHE A O 1
ATOM 732 N N . ALA A 1 94 ? 6.238 7.257 -12.875 1.00 94.81 94 ALA A N 1
ATOM 733 C CA . ALA A 1 94 ? 4.833 7.608 -12.729 1.00 94.81 94 ALA A CA 1
ATOM 734 C C . ALA A 1 94 ? 4.307 8.401 -13.934 1.00 94.81 94 ALA A C 1
ATOM 736 O O . ALA A 1 94 ? 3.191 8.140 -14.392 1.00 94.81 94 ALA A O 1
ATOM 737 N N . ALA A 1 95 ? 5.109 9.319 -14.489 1.00 95.19 95 ALA A N 1
ATOM 738 C CA . ALA A 1 95 ? 4.798 10.005 -15.744 1.00 95.19 95 ALA A CA 1
ATOM 739 C C . ALA A 1 95 ? 4.620 9.020 -16.904 1.00 95.19 95 ALA A C 1
ATOM 741 O O . ALA A 1 95 ? 3.661 9.139 -17.669 1.00 95.19 95 ALA A O 1
ATOM 742 N N . THR A 1 96 ? 5.479 8.003 -16.986 1.00 95.62 96 THR A N 1
ATOM 743 C CA . THR A 1 96 ? 5.391 6.953 -18.008 1.00 95.62 96 THR A CA 1
ATOM 744 C C . THR A 1 96 ? 4.134 6.102 -17.847 1.00 95.62 96 THR A C 1
ATOM 746 O O . THR A 1 96 ? 3.417 5.878 -18.822 1.00 95.62 96 THR A O 1
ATOM 749 N N . VAL A 1 97 ? 3.802 5.663 -16.628 1.00 95.75 97 VAL A N 1
ATOM 750 C CA . VAL A 1 97 ? 2.565 4.900 -16.377 1.00 95.75 97 VAL A CA 1
ATOM 751 C C . VAL A 1 97 ? 1.332 5.736 -16.722 1.00 95.75 97 VAL A C 1
ATOM 753 O O . VAL A 1 97 ? 0.444 5.258 -17.427 1.00 95.75 97 VAL A O 1
ATOM 756 N N . ARG A 1 98 ? 1.277 7.002 -16.293 1.00 95.31 98 ARG A N 1
ATOM 757 C CA . ARG A 1 98 ? 0.150 7.900 -16.590 1.00 95.31 98 ARG A CA 1
ATOM 758 C C . ARG A 1 98 ? -0.001 8.190 -18.083 1.00 95.31 98 ARG A C 1
ATOM 760 O O . ARG A 1 98 ? -1.124 8.332 -18.549 1.00 95.31 98 ARG A O 1
ATOM 767 N N . ALA A 1 99 ? 1.092 8.276 -18.837 1.00 94.81 99 ALA A N 1
ATOM 768 C CA . ALA A 1 99 ? 1.027 8.471 -20.285 1.00 94.81 99 ALA A CA 1
ATOM 769 C C . ALA A 1 99 ? 0.378 7.280 -21.018 1.00 94.81 99 ALA A C 1
ATOM 771 O O . ALA A 1 99 ? -0.155 7.456 -22.109 1.00 94.81 99 ALA A O 1
ATOM 772 N N . ASN A 1 100 ? 0.392 6.089 -20.409 1.00 95.38 100 ASN A N 1
ATOM 773 C CA . ASN A 1 100 ? -0.069 4.839 -21.016 1.00 95.38 100 ASN A CA 1
ATOM 774 C C . ASN A 1 100 ? -1.314 4.243 -20.332 1.00 95.38 100 ASN A C 1
ATOM 776 O O . ASN A 1 100 ? -1.728 3.134 -20.658 1.00 95.38 100 ASN A O 1
ATOM 780 N N . THR A 1 101 ? -1.917 4.947 -19.368 1.00 94.56 101 THR A N 1
ATOM 781 C CA . THR A 1 101 ? -3.074 4.461 -18.599 1.00 94.56 101 THR A CA 1
ATOM 782 C C . THR A 1 101 ? -4.026 5.605 -18.245 1.00 94.56 101 THR A C 1
ATOM 784 O O . THR A 1 101 ? -3.608 6.758 -18.162 1.00 94.56 101 THR A O 1
ATOM 787 N N . PRO A 1 102 ? -5.304 5.326 -17.925 1.00 93.69 102 PRO A N 1
ATOM 788 C CA . PRO A 1 102 ? -6.207 6.330 -17.357 1.00 93.69 102 PRO A CA 1
ATOM 789 C C . PRO A 1 102 ? -5.911 6.642 -15.874 1.00 93.69 102 PRO A C 1
ATOM 791 O O . PRO A 1 102 ? -6.725 7.278 -15.196 1.00 93.69 102 PRO A O 1
ATOM 794 N N . ALA A 1 103 ? -4.776 6.180 -15.336 1.00 90.56 103 ALA A N 1
ATOM 795 C CA . ALA A 1 103 ? -4.417 6.360 -13.942 1.00 90.56 103 ALA A CA 1
ATOM 796 C C . ALA A 1 103 ? -4.246 7.844 -13.591 1.00 90.56 103 ALA A C 1
ATOM 798 O O . ALA A 1 103 ? -3.585 8.616 -14.285 1.00 90.56 103 ALA A O 1
ATOM 799 N N . ARG A 1 104 ? -4.813 8.255 -12.455 1.00 89.94 104 ARG A N 1
ATOM 800 C CA . ARG A 1 104 ? -4.737 9.640 -11.959 1.00 89.94 104 ARG A CA 1
ATOM 801 C C . ARG A 1 104 ? -3.605 9.815 -10.957 1.00 89.94 104 ARG A C 1
ATOM 803 O O . ARG A 1 104 ? -3.810 10.341 -9.867 1.00 89.94 104 ARG A O 1
ATOM 810 N N . TRP A 1 105 ? -2.425 9.313 -11.299 1.00 90.38 105 TRP A N 1
ATOM 811 C CA . TRP A 1 105 ? -1.264 9.415 -10.423 1.00 90.38 105 TRP A CA 1
ATOM 812 C C . TRP A 1 105 ? -0.800 10.869 -10.345 1.00 90.38 105 TRP A C 1
ATOM 814 O O . TRP A 1 105 ? -0.696 11.564 -11.362 1.00 90.38 105 TRP A O 1
ATOM 824 N N . THR A 1 106 ? -0.572 11.343 -9.121 1.00 85.25 106 THR A N 1
ATOM 825 C CA . THR A 1 106 ? -0.113 12.714 -8.896 1.00 85.25 106 THR A CA 1
ATOM 826 C C . THR A 1 106 ? 1.373 12.773 -9.186 1.00 85.25 106 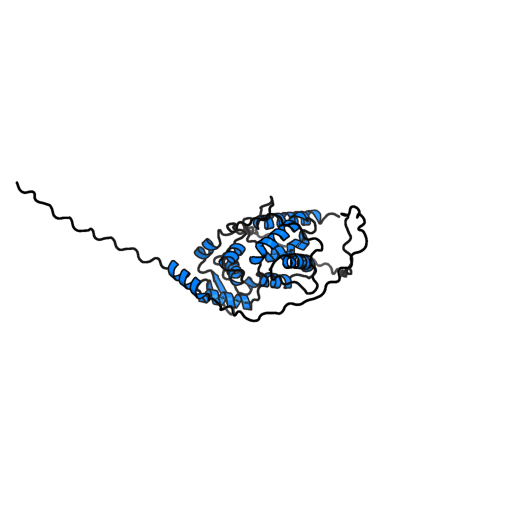THR A C 1
ATOM 828 O O . THR A 1 106 ? 2.154 12.077 -8.549 1.00 85.25 106 THR A O 1
ATOM 831 N N . ILE A 1 107 ? 1.747 13.611 -10.143 1.00 87.69 107 ILE A N 1
ATOM 832 C CA . ILE A 1 107 ? 3.122 13.769 -10.605 1.00 87.69 107 ILE A CA 1
ATOM 833 C C . ILE A 1 107 ? 3.451 15.266 -10.556 1.00 87.69 107 ILE A C 1
ATOM 835 O O . ILE A 1 107 ? 2.567 16.078 -10.868 1.00 87.69 107 ILE A O 1
ATOM 839 N N . PRO A 1 108 ? 4.675 15.665 -10.170 1.00 86.50 108 PRO A N 1
ATOM 840 C CA . PRO A 1 108 ? 5.102 17.057 -10.237 1.00 86.50 108 PRO A CA 1
ATOM 841 C C . PRO A 1 108 ? 4.963 17.659 -11.627 1.00 86.50 108 PRO A C 1
ATOM 843 O O . PRO A 1 108 ? 5.070 16.980 -12.650 1.00 86.50 108 PRO A O 1
ATOM 846 N N . LYS A 1 109 ? 4.803 18.981 -11.661 1.00 85.56 109 LYS A N 1
ATOM 847 C CA . LYS A 1 109 ? 4.932 19.737 -12.906 1.00 85.56 109 LYS A CA 1
ATOM 848 C C . LYS A 1 109 ? 6.354 19.552 -13.449 1.00 85.56 109 LYS A C 1
ATOM 850 O O . LYS A 1 109 ? 7.312 19.735 -12.707 1.00 85.56 109 LYS A O 1
ATOM 855 N N . GLY A 1 110 ? 6.472 19.202 -14.728 1.00 86.19 110 GLY A N 1
ATOM 856 C CA . GLY A 1 110 ? 7.758 19.045 -15.416 1.00 86.19 110 GLY A CA 1
ATOM 857 C C . GLY A 1 110 ? 8.338 17.627 -15.421 1.00 86.19 110 GLY A C 1
ATOM 858 O O . GLY A 1 110 ? 9.292 17.384 -16.156 1.00 86.19 110 GLY A O 1
ATOM 859 N N . ALA A 1 111 ? 7.759 16.672 -14.685 1.00 91.31 111 ALA A N 1
ATOM 860 C CA . ALA A 1 111 ? 8.167 15.278 -14.834 1.00 91.31 111 ALA A CA 1
ATOM 861 C C . ALA A 1 111 ? 7.809 14.784 -16.242 1.00 91.31 111 ALA A C 1
ATOM 863 O O . ALA A 1 111 ? 6.664 14.910 -16.688 1.00 91.31 111 ALA A O 1
ATOM 864 N N . SER A 1 112 ? 8.801 14.236 -16.932 1.00 93.12 112 SER A N 1
ATOM 865 C CA . SER A 1 112 ? 8.652 13.727 -18.292 1.00 93.12 112 SER A CA 1
ATOM 866 C C . SER A 1 112 ? 8.624 12.199 -18.273 1.00 93.12 112 SER A C 1
ATOM 868 O O . SER A 1 112 ? 9.335 11.605 -17.463 1.00 93.12 112 SER A O 1
ATOM 870 N N . PRO A 1 113 ? 7.807 11.555 -19.125 1.00 94.50 113 PRO A N 1
ATOM 871 C CA . PRO A 1 113 ? 7.846 10.106 -19.279 1.00 94.50 113 PRO A CA 1
ATOM 872 C C . PRO A 1 113 ? 9.184 9.665 -19.890 1.00 94.50 113 PRO A C 1
ATOM 874 O O . PRO A 1 113 ? 9.904 10.467 -20.492 1.00 94.50 113 PRO A O 1
ATOM 877 N N . TRP A 1 114 ? 9.500 8.376 -19.776 1.00 92.94 114 TRP A N 1
ATOM 878 C CA . TRP A 1 114 ? 10.631 7.779 -20.476 1.00 92.94 114 TRP A CA 1
ATOM 879 C C . TRP A 1 114 ? 10.504 7.966 -21.987 1.00 92.94 114 TRP A C 1
ATOM 881 O O . TRP A 1 114 ? 9.414 7.886 -22.553 1.00 92.94 114 TRP A O 1
ATOM 891 N N . SER A 1 115 ? 11.645 8.175 -22.644 1.00 92.12 115 SER A N 1
ATOM 892 C CA . SER A 1 115 ? 11.715 8.291 -24.103 1.00 92.12 115 SER A CA 1
ATOM 893 C C . SER A 1 115 ? 11.365 6.980 -24.804 1.00 92.12 115 SER A C 1
ATOM 895 O O . SER A 1 115 ? 10.773 6.995 -25.878 1.00 92.12 115 SER A O 1
ATOM 897 N N . THR A 1 116 ? 11.723 5.852 -24.190 1.00 91.62 116 THR A N 1
ATOM 898 C CA . THR A 1 116 ? 11.399 4.506 -24.664 1.00 91.62 116 THR A CA 1
ATOM 899 C C . THR A 1 116 ? 10.556 3.813 -23.610 1.00 91.62 116 THR A C 1
ATOM 901 O O . THR A 1 116 ? 10.983 3.653 -22.467 1.00 91.62 116 THR A O 1
ATOM 904 N N . VAL A 1 117 ? 9.345 3.423 -23.993 1.00 92.19 117 VAL A N 1
ATOM 905 C CA . VAL A 1 117 ? 8.421 2.711 -23.112 1.00 92.19 117 VAL A CA 1
ATOM 906 C C . VAL A 1 117 ? 8.723 1.210 -23.192 1.00 92.19 117 VAL A C 1
ATOM 908 O O . VAL A 1 117 ? 8.783 0.680 -24.303 1.00 92.19 117 VAL A O 1
ATOM 911 N N . PRO A 1 118 ? 8.907 0.511 -22.058 1.00 91.38 118 PRO A N 1
ATOM 912 C CA . PRO A 1 118 ? 9.094 -0.933 -22.059 1.00 91.38 118 PRO A CA 1
ATOM 913 C C . PRO A 1 118 ? 7.927 -1.682 -22.700 1.00 91.38 118 PRO A C 1
ATOM 915 O O . PRO A 1 118 ? 6.765 -1.290 -22.567 1.00 91.38 118 PRO A O 1
ATOM 918 N N . ALA A 1 119 ? 8.228 -2.811 -23.338 1.00 91.75 119 ALA A N 1
ATOM 919 C CA . ALA A 1 119 ? 7.196 -3.703 -23.842 1.00 91.75 119 ALA A CA 1
ATOM 920 C C . ALA A 1 119 ? 6.381 -4.299 -22.683 1.00 91.75 119 ALA A C 1
ATOM 922 O O . ALA A 1 119 ? 6.931 -4.709 -21.658 1.00 91.75 119 ALA A O 1
ATOM 923 N N . LEU A 1 120 ? 5.062 -4.393 -22.864 1.00 94.56 120 LEU A N 1
ATOM 924 C CA . LEU A 1 120 ? 4.189 -4.992 -21.861 1.00 94.56 120 LEU A CA 1
ATOM 925 C C . LEU A 1 120 ? 4.442 -6.497 -21.753 1.00 94.56 120 LEU A C 1
ATOM 927 O O . LEU A 1 120 ? 4.399 -7.243 -22.733 1.00 94.56 120 LEU A O 1
ATOM 931 N N . ARG A 1 121 ? 4.673 -6.951 -20.526 1.00 95.00 121 ARG A N 1
ATOM 932 C CA . ARG A 1 121 ? 4.852 -8.355 -20.167 1.00 95.00 121 ARG A CA 1
ATOM 933 C C . ARG A 1 121 ? 3.569 -8.915 -19.564 1.00 95.00 121 ARG A C 1
ATOM 935 O O . ARG A 1 121 ? 2.780 -8.210 -18.936 1.00 95.00 121 ARG A O 1
ATOM 942 N N . ARG A 1 122 ? 3.375 -10.227 -19.717 1.00 93.69 122 ARG A N 1
ATOM 943 C CA . ARG A 1 122 ? 2.292 -10.936 -19.028 1.00 93.69 122 ARG A CA 1
ATOM 944 C C . ARG A 1 122 ? 2.576 -10.959 -17.530 1.00 93.69 122 ARG A C 1
ATOM 946 O O . ARG A 1 122 ? 3.615 -11.454 -17.115 1.00 93.69 122 ARG A O 1
ATOM 953 N N . VAL A 1 123 ? 1.625 -10.469 -16.749 1.00 94.31 123 VAL A N 1
ATOM 954 C CA . VAL A 1 123 ? 1.619 -10.512 -15.281 1.00 94.31 123 VAL A CA 1
ATOM 955 C C . VAL A 1 123 ? 0.262 -11.038 -14.825 1.00 94.31 123 VAL A C 1
ATOM 957 O O . VAL A 1 123 ? -0.758 -10.761 -15.470 1.00 94.31 123 VAL A O 1
ATOM 960 N N . SER A 1 124 ? 0.233 -11.832 -13.760 1.00 93.50 124 SER A N 1
ATOM 961 C CA . SER A 1 124 ? -0.994 -12.436 -13.238 1.00 93.50 124 SER A CA 1
ATOM 962 C C . SER A 1 124 ? -1.001 -12.358 -11.724 1.00 93.50 124 SER A C 1
ATOM 964 O O . SER A 1 124 ? -0.083 -12.848 -11.071 1.00 93.50 124 SER A O 1
ATOM 966 N N . MET A 1 125 ? -2.041 -11.742 -11.176 1.00 94.69 125 MET A N 1
ATOM 967 C CA . MET A 1 125 ? -2.181 -11.505 -9.750 1.00 94.69 125 MET A CA 1
ATOM 968 C C . MET A 1 125 ? -3.300 -12.379 -9.196 1.00 94.69 125 MET A C 1
ATOM 970 O O . MET A 1 125 ? -4.424 -12.347 -9.693 1.00 94.69 125 MET A O 1
ATOM 974 N N .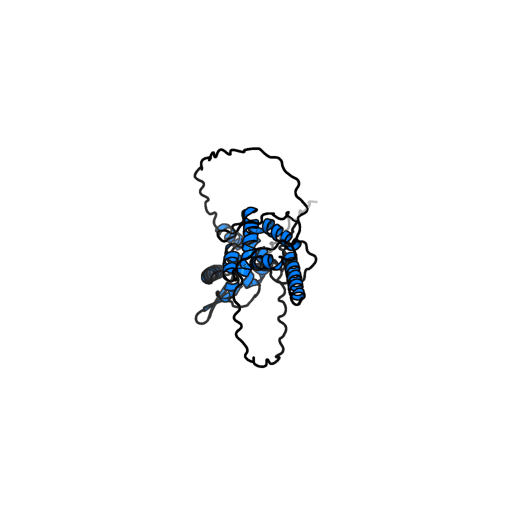 ASP A 1 126 ? -2.984 -13.118 -8.141 1.00 94.25 126 ASP A N 1
ATOM 975 C CA . ASP A 1 126 ? -3.930 -13.941 -7.404 1.00 94.25 126 ASP A CA 1
ATOM 976 C C . ASP A 1 126 ? -4.239 -13.268 -6.063 1.00 94.25 126 ASP A C 1
ATOM 978 O O . ASP A 1 126 ? -3.433 -13.296 -5.133 1.00 94.25 126 ASP A O 1
ATOM 982 N N . LEU A 1 127 ? -5.413 -12.637 -5.977 1.00 95.00 127 LEU A N 1
ATOM 983 C CA . LEU A 1 127 ? -5.865 -11.900 -4.793 1.00 95.00 127 LEU A CA 1
ATOM 984 C C . LEU A 1 127 ? -6.178 -12.806 -3.594 1.00 95.00 127 LEU A C 1
ATOM 986 O O . LEU A 1 127 ? -6.469 -12.295 -2.514 1.00 95.00 127 LEU A O 1
ATOM 990 N N . THR A 1 128 ? -6.143 -14.132 -3.750 1.00 93.19 128 THR A N 1
ATOM 991 C CA . THR A 1 128 ? -6.354 -15.053 -2.624 1.00 93.19 128 THR A CA 1
ATOM 992 C C . THR A 1 128 ? -5.125 -15.168 -1.720 1.00 93.19 128 THR A C 1
ATOM 994 O O . THR A 1 128 ? -5.253 -15.607 -0.576 1.00 93.19 128 THR A O 1
ATOM 997 N N . ARG A 1 129 ? -3.953 -14.718 -2.191 1.00 92.56 129 ARG A N 1
ATOM 998 C CA . ARG A 1 129 ? -2.692 -14.779 -1.445 1.00 92.56 129 ARG A CA 1
ATOM 999 C C . ARG A 1 129 ? -2.723 -13.916 -0.173 1.00 92.56 129 ARG A C 1
ATOM 1001 O O . ARG A 1 129 ? -3.158 -12.763 -0.252 1.00 92.56 129 ARG A O 1
ATOM 1008 N N . PRO A 1 130 ? -2.158 -14.394 0.958 1.00 93.19 130 PRO A N 1
ATOM 1009 C CA . PRO A 1 130 ? -2.102 -13.624 2.207 1.00 93.19 130 PRO A CA 1
ATOM 1010 C C . PRO A 1 130 ? -1.398 -12.270 2.044 1.00 93.19 130 PRO A C 1
ATOM 1012 O O . PRO A 1 130 ? -1.873 -11.252 2.549 1.00 93.19 130 PRO A O 1
ATOM 1015 N N . ALA A 1 131 ? -0.311 -12.229 1.266 1.00 94.62 131 ALA A N 1
ATOM 1016 C CA . ALA A 1 131 ? 0.440 -11.003 1.001 1.00 94.62 131 ALA A CA 1
ATOM 1017 C C . ALA A 1 131 ? -0.389 -9.882 0.347 1.00 94.62 131 ALA A C 1
ATOM 1019 O O . ALA A 1 131 ? -0.069 -8.700 0.492 1.00 94.62 131 ALA A O 1
ATOM 1020 N N . LEU A 1 132 ? -1.467 -10.240 -0.364 1.00 95.19 132 LEU A N 1
ATOM 1021 C CA . LEU A 1 132 ? -2.282 -9.318 -1.160 1.00 95.19 132 LEU A CA 1
ATOM 1022 C C . LEU A 1 132 ? -3.593 -8.923 -0.481 1.00 95.19 132 LEU A C 1
ATOM 1024 O O . LEU A 1 132 ? -4.478 -8.352 -1.121 1.00 95.19 132 LEU A O 1
ATOM 1028 N N . ARG A 1 133 ? -3.714 -9.168 0.825 1.00 93.75 133 ARG A N 1
ATOM 1029 C CA . ARG A 1 133 ? -4.915 -8.882 1.617 1.00 93.75 133 ARG A CA 1
ATOM 1030 C C . ARG A 1 133 ? -5.437 -7.451 1.437 1.00 93.75 133 ARG A C 1
ATOM 1032 O O . ARG A 1 133 ? -6.626 -7.253 1.198 1.00 93.75 133 ARG A O 1
ATOM 1039 N N . THR A 1 134 ? -4.551 -6.453 1.462 1.00 94.06 134 THR A N 1
ATOM 1040 C CA . THR A 1 134 ? -4.917 -5.040 1.239 1.00 94.06 134 THR A CA 1
ATOM 1041 C C . THR A 1 134 ? -5.455 -4.801 -0.174 1.00 94.06 134 THR A C 1
ATOM 1043 O O . THR A 1 134 ? -6.458 -4.109 -0.350 1.00 94.06 134 THR A O 1
ATOM 1046 N N . LEU A 1 135 ? -4.844 -5.409 -1.195 1.00 96.19 135 LEU A N 1
ATOM 1047 C CA . LEU A 1 135 ? -5.314 -5.300 -2.580 1.00 96.19 135 LEU A CA 1
ATOM 1048 C C . LEU A 1 135 ? -6.667 -5.984 -2.784 1.00 96.19 135 LEU A C 1
ATOM 1050 O O . LEU A 1 135 ? -7.517 -5.455 -3.499 1.00 96.19 135 LEU A O 1
ATOM 1054 N N . ARG A 1 136 ? -6.900 -7.118 -2.117 1.00 96.44 136 ARG A N 1
ATOM 1055 C CA . ARG A 1 136 ? -8.198 -7.796 -2.115 1.00 96.44 136 ARG A CA 1
ATOM 1056 C C . ARG A 1 136 ? -9.279 -6.933 -1.471 1.00 96.44 136 ARG A C 1
ATOM 1058 O O . ARG A 1 136 ? -10.343 -6.763 -2.061 1.00 96.44 136 ARG A O 1
ATOM 1065 N N . LEU A 1 137 ? -8.996 -6.307 -0.327 1.00 95.69 137 LEU A N 1
ATOM 1066 C CA . LEU A 1 137 ? -9.917 -5.348 0.294 1.00 95.69 137 LEU A CA 1
ATOM 1067 C C . LEU A 1 137 ? -10.236 -4.177 -0.636 1.00 95.69 137 LEU A C 1
ATOM 1069 O O . LEU A 1 137 ? -11.397 -3.794 -0.753 1.00 95.69 137 LEU A O 1
ATOM 1073 N N . ARG A 1 138 ? -9.242 -3.642 -1.351 1.00 96.81 138 ARG A N 1
ATOM 1074 C CA . ARG A 1 138 ? -9.459 -2.587 -2.353 1.00 96.81 138 ARG A CA 1
ATOM 1075 C C . ARG A 1 138 ? -10.273 -3.053 -3.554 1.00 96.81 138 ARG A C 1
ATOM 1077 O O . ARG A 1 138 ? -11.051 -2.267 -4.083 1.00 96.81 138 ARG A O 1
ATOM 1084 N N . ALA A 1 139 ? -10.124 -4.303 -3.984 1.00 96.44 139 ALA A N 1
ATOM 1085 C CA . ALA A 1 139 ? -10.944 -4.860 -5.055 1.00 96.44 139 ALA A CA 1
ATOM 1086 C C . ALA A 1 139 ? -12.426 -4.963 -4.645 1.00 96.44 139 ALA A C 1
ATOM 1088 O O . ALA A 1 139 ? -13.303 -4.767 -5.481 1.00 96.44 139 ALA A O 1
ATOM 1089 N N . ILE A 1 140 ? -12.702 -5.219 -3.362 1.00 95.94 140 ILE A N 1
ATOM 1090 C CA . ILE A 1 140 ? -14.061 -5.406 -2.831 1.00 95.94 140 ILE A CA 1
ATOM 1091 C C . ILE A 1 140 ? -14.714 -4.073 -2.436 1.00 95.94 140 ILE A C 1
ATOM 1093 O O . ILE A 1 140 ? -15.858 -3.805 -2.788 1.00 95.94 140 ILE A O 1
ATOM 1097 N N . LEU A 1 141 ? -13.990 -3.230 -1.697 1.00 95.50 141 LEU A N 1
ATOM 1098 C CA . LEU A 1 141 ? -14.498 -1.984 -1.107 1.00 95.50 141 LEU A CA 1
ATOM 1099 C C . LEU A 1 141 ? -14.191 -0.745 -1.961 1.00 95.50 141 LEU A C 1
ATOM 1101 O O . LEU A 1 141 ? -14.601 0.367 -1.622 1.00 95.50 141 LEU A O 1
ATOM 1105 N N . GLY A 1 142 ? -13.450 -0.926 -3.053 1.00 96.75 142 GLY A N 1
ATOM 1106 C CA . GLY A 1 142 ? -12.868 0.152 -3.838 1.00 96.75 142 GLY A CA 1
ATOM 1107 C C . GLY A 1 142 ? -11.573 0.696 -3.226 1.00 96.75 142 GLY A C 1
ATOM 1108 O O . GLY A 1 142 ? -11.315 0.608 -2.021 1.00 96.75 142 GLY A O 1
ATOM 1109 N N . VAL A 1 143 ? -10.751 1.312 -4.076 1.00 96.50 143 VAL A N 1
ATOM 1110 C CA . VAL A 1 143 ? -9.500 1.961 -3.667 1.00 96.50 143 VAL A CA 1
ATOM 1111 C C . VAL A 1 143 ? -9.804 3.211 -2.849 1.00 96.50 143 VAL A C 1
ATOM 1113 O O . VAL A 1 143 ? -10.125 4.272 -3.386 1.00 96.50 143 VAL A O 1
ATOM 1116 N N . SER A 1 144 ? -9.722 3.075 -1.529 1.00 96.12 144 SER A N 1
ATOM 1117 C CA . SER A 1 144 ? -10.070 4.132 -0.589 1.00 96.12 144 SER A CA 1
ATOM 1118 C C . SER A 1 144 ? -9.271 4.018 0.705 1.00 96.12 144 SER A C 1
ATOM 1120 O O . SER A 1 144 ? -8.823 2.939 1.092 1.00 96.12 144 SER A O 1
ATOM 1122 N N . ALA A 1 145 ? -9.175 5.134 1.427 1.00 96.81 145 ALA A N 1
ATOM 1123 C CA . ALA A 1 145 ? -8.585 5.155 2.761 1.00 96.81 145 ALA A CA 1
ATOM 1124 C C . ALA A 1 145 ? -9.330 4.234 3.746 1.00 96.81 145 ALA A C 1
ATOM 1126 O O . ALA A 1 145 ? -8.714 3.689 4.652 1.00 96.81 145 ALA A O 1
ATOM 1127 N N . ARG A 1 146 ? -10.637 4.005 3.546 1.00 97.25 146 ARG A N 1
ATOM 1128 C CA . ARG A 1 146 ? -11.425 3.075 4.367 1.00 97.25 146 ARG A CA 1
ATOM 1129 C C . ARG A 1 146 ? -10.957 1.629 4.199 1.00 97.25 146 ARG A C 1
ATOM 1131 O O . ARG A 1 146 ? -10.782 0.946 5.201 1.00 97.25 146 ARG A O 1
ATOM 1138 N N . ALA A 1 147 ? -10.723 1.185 2.962 1.00 96.81 147 ALA A N 1
ATOM 1139 C CA . ALA A 1 147 ? -10.203 -0.158 2.692 1.00 96.81 147 ALA A CA 1
ATOM 1140 C C . ALA A 1 147 ? -8.824 -0.366 3.340 1.00 96.81 147 ALA A C 1
ATOM 1142 O O . ALA A 1 147 ? -8.571 -1.404 3.945 1.00 96.81 147 ALA A O 1
ATOM 1143 N N . ASP A 1 148 ? -7.968 0.653 3.273 1.00 97.12 148 ASP A N 1
ATOM 1144 C CA . ASP A 1 148 ? -6.627 0.614 3.857 1.00 97.12 148 ASP A CA 1
ATOM 1145 C C . ASP A 1 148 ? -6.639 0.613 5.392 1.00 97.12 148 ASP A C 1
ATOM 1147 O O . ASP A 1 148 ? -5.891 -0.145 6.004 1.00 97.12 148 ASP A O 1
ATOM 1151 N N . VAL A 1 149 ? -7.491 1.435 6.018 1.00 97.19 149 VAL A N 1
ATOM 1152 C CA . VAL A 1 149 ? -7.666 1.465 7.482 1.00 97.19 149 VAL A CA 1
ATOM 1153 C C . VAL A 1 149 ? -8.173 0.116 7.987 1.00 97.19 149 VAL A C 1
ATOM 1155 O O . VAL A 1 149 ? -7.633 -0.409 8.955 1.00 97.19 149 VAL A O 1
ATOM 1158 N N . LEU A 1 150 ? -9.155 -0.483 7.308 1.00 95.81 150 LEU A N 1
ATOM 1159 C CA . LEU A 1 150 ? -9.626 -1.829 7.641 1.00 95.81 150 LEU A CA 1
ATOM 1160 C C . LEU A 1 150 ? -8.521 -2.878 7.469 1.00 95.81 150 LEU A C 1
ATOM 1162 O O . LEU A 1 150 ? -8.366 -3.736 8.331 1.00 95.81 150 LEU A O 1
ATOM 1166 N N . GLY A 1 151 ? -7.723 -2.788 6.401 1.00 94.56 151 GLY A N 1
ATOM 1167 C CA . GLY A 1 151 ? -6.564 -3.658 6.194 1.00 94.56 151 GLY A CA 1
ATOM 1168 C C . GLY A 1 151 ? -5.546 -3.571 7.333 1.00 94.56 151 GLY A C 1
ATOM 1169 O O . GLY A 1 151 ? -5.079 -4.602 7.814 1.00 94.56 151 GLY A O 1
ATOM 1170 N N . ALA A 1 152 ? -5.255 -2.361 7.813 1.00 94.88 152 ALA A N 1
ATOM 1171 C CA . ALA A 1 152 ? -4.365 -2.152 8.952 1.00 94.88 152 ALA A CA 1
ATOM 1172 C C . ALA A 1 152 ? -4.933 -2.765 10.242 1.00 94.88 152 ALA A C 1
ATOM 1174 O O . ALA A 1 152 ? -4.256 -3.557 10.886 1.00 94.88 152 ALA A O 1
ATOM 1175 N N . LEU A 1 153 ? -6.203 -2.496 10.564 1.00 94.62 153 LEU A N 1
ATOM 1176 C CA . LEU A 1 153 ? -6.866 -3.058 11.749 1.00 94.62 153 LEU A CA 1
ATOM 1177 C C . LEU A 1 153 ? -6.944 -4.592 11.725 1.00 94.62 153 LEU A C 1
ATOM 1179 O O . LEU A 1 153 ? -6.830 -5.244 12.755 1.00 94.62 153 LEU A O 1
ATOM 1183 N N . LEU A 1 154 ? -7.120 -5.185 10.544 1.00 92.50 154 LEU A N 1
ATOM 1184 C CA . LEU A 1 154 ? -7.112 -6.639 10.361 1.00 92.50 154 LEU A CA 1
ATOM 1185 C C . LEU A 1 154 ? -5.728 -7.272 10.525 1.00 92.50 154 LEU A C 1
ATOM 1187 O O . LEU A 1 154 ? -5.641 -8.494 10.676 1.00 92.50 154 LEU A O 1
ATOM 1191 N N . SER A 1 155 ? -4.663 -6.482 10.393 1.00 89.44 155 SER A N 1
ATOM 1192 C CA . SER A 1 155 ? -3.281 -6.953 10.533 1.00 89.44 155 SER A CA 1
ATOM 1193 C C . SER A 1 155 ? -2.890 -7.118 12.001 1.00 89.44 155 SER A C 1
ATOM 1195 O O . SER A 1 155 ? -2.061 -7.966 12.316 1.00 89.44 155 SER A O 1
ATOM 1197 N N . GLU A 1 156 ? -3.534 -6.360 12.888 1.00 86.00 156 GLU A N 1
ATOM 1198 C CA . GLU A 1 156 ? -3.328 -6.379 14.339 1.00 86.00 156 GLU A CA 1
ATOM 1199 C C . GLU A 1 156 ? -4.676 -6.631 15.045 1.00 86.00 156 GLU A C 1
ATOM 1201 O O . GLU A 1 156 ? -5.220 -5.750 15.718 1.00 86.00 156 GLU A O 1
ATOM 1206 N N . PRO A 1 157 ? -5.283 -7.821 14.847 1.00 83.94 157 PRO A N 1
ATOM 1207 C CA . PRO A 1 157 ? -6.592 -8.113 15.411 1.00 83.94 157 PRO A CA 1
ATOM 1208 C C . PRO A 1 157 ? -6.523 -8.065 16.938 1.00 83.94 157 PRO A C 1
ATOM 1210 O O . PRO A 1 157 ? -5.673 -8.698 17.557 1.00 83.94 157 PRO A O 1
ATOM 1213 N N . GLY A 1 158 ? -7.447 -7.326 17.548 1.00 86.44 158 GLY A N 1
ATOM 1214 C CA . GLY A 1 158 ? -7.526 -7.194 19.001 1.00 86.44 158 GLY A CA 1
ATOM 1215 C C . GLY A 1 158 ? -6.727 -6.027 19.588 1.00 86.44 158 GLY A C 1
ATOM 1216 O O . GLY A 1 158 ? -6.998 -5.652 20.730 1.00 86.44 158 GLY A O 1
ATOM 1217 N N . GLU A 1 159 ? -5.815 -5.409 18.832 1.00 92.81 159 GLU A N 1
ATOM 1218 C CA . GLU A 1 159 ? -5.063 -4.250 19.315 1.00 92.81 159 GLU A CA 1
ATOM 1219 C C . GLU A 1 159 ? -5.886 -2.957 19.244 1.00 92.81 159 GLU A C 1
ATOM 1221 O O . GLU A 1 159 ? -6.645 -2.704 18.303 1.00 92.81 159 GLU A O 1
ATOM 1226 N N . TRP A 1 160 ? -5.729 -2.126 20.275 1.00 95.88 160 TRP A N 1
ATOM 1227 C CA . TRP A 1 160 ? -6.308 -0.791 20.337 1.00 95.88 160 TRP A CA 1
ATOM 1228 C C . TRP A 1 160 ? -5.364 0.207 19.669 1.00 95.88 160 TRP A C 1
ATOM 1230 O O . TRP A 1 160 ? -4.252 0.440 20.141 1.00 95.88 160 TRP A O 1
ATOM 1240 N N . VAL A 1 161 ? -5.823 0.847 18.596 1.00 96.81 161 VAL A N 1
ATOM 1241 C CA . VAL A 1 161 ? -5.031 1.807 17.823 1.00 96.81 161 VAL A CA 1
ATOM 1242 C C . VAL A 1 161 ? -5.652 3.195 17.831 1.00 96.81 161 VAL A C 1
ATOM 1244 O O . VAL A 1 161 ? -6.864 3.390 17.824 1.00 96.81 161 VAL A O 1
ATOM 1247 N N . THR A 1 162 ? -4.801 4.207 17.803 1.00 97.31 162 THR A N 1
ATOM 1248 C CA . THR A 1 162 ? -5.193 5.606 17.648 1.00 97.31 162 THR A CA 1
ATOM 1249 C C . THR A 1 162 ? -5.142 6.018 16.179 1.00 97.31 162 THR A C 1
ATOM 1251 O O . THR A 1 162 ? -4.362 5.489 15.386 1.00 97.31 162 THR A O 1
ATOM 1254 N N . ALA A 1 163 ? -5.870 7.079 15.820 1.00 97.38 163 ALA A N 1
ATOM 1255 C CA . ALA A 1 163 ? -5.773 7.665 14.479 1.00 97.38 163 ALA A CA 1
ATOM 1256 C C . ALA A 1 163 ? -4.337 8.091 14.098 1.00 97.38 163 ALA A C 1
ATOM 1258 O O . ALA A 1 163 ? -4.002 8.140 12.918 1.00 97.38 163 ALA A O 1
ATOM 1259 N N . SER A 1 164 ? -3.484 8.410 15.082 1.00 96.75 164 SER A N 1
ATOM 1260 C CA . SER A 1 164 ? -2.092 8.805 14.835 1.00 96.75 164 SER A CA 1
ATOM 1261 C C . SER A 1 164 ? -1.218 7.623 14.418 1.00 96.75 164 SER A C 1
ATOM 1263 O O . SER A 1 164 ? -0.389 7.776 13.524 1.00 96.75 164 SER A O 1
ATOM 1265 N N . GLN A 1 165 ? -1.419 6.452 15.029 1.00 96.75 165 GLN A N 1
ATOM 1266 C CA . GLN A 1 165 ? -0.665 5.232 14.712 1.00 96.75 165 GLN A CA 1
ATOM 1267 C C . GLN A 1 165 ? -0.934 4.740 13.287 1.00 96.75 165 GLN A C 1
ATOM 1269 O O . GLN A 1 165 ? -0.078 4.096 12.699 1.00 96.75 165 GLN A O 1
ATOM 1274 N N . LEU A 1 166 ? -2.075 5.111 12.700 1.00 96.94 166 LEU A N 1
ATOM 1275 C CA . LEU A 1 166 ? -2.428 4.768 11.320 1.00 96.94 166 LEU A CA 1
ATOM 1276 C C . LEU A 1 166 ? -1.947 5.793 10.273 1.00 96.94 166 LEU A C 1
ATOM 1278 O O . LEU A 1 166 ? -2.135 5.585 9.077 1.00 96.94 166 LEU A O 1
ATOM 1282 N N . THR A 1 167 ? -1.316 6.902 10.674 1.00 96.38 167 THR A N 1
ATOM 1283 C CA . THR A 1 167 ? -0.775 7.896 9.720 1.00 96.38 167 THR A CA 1
ATOM 1284 C C . THR A 1 167 ? 0.330 7.373 8.783 1.00 96.38 167 THR A C 1
ATOM 1286 O O . THR A 1 167 ? 0.388 7.875 7.655 1.00 96.38 167 THR A O 1
ATOM 1289 N N . PRO A 1 168 ? 1.130 6.336 9.128 1.00 95.50 168 PRO A N 1
ATOM 1290 C CA . PRO A 1 168 ? 2.049 5.694 8.183 1.00 95.50 168 PRO A CA 1
ATOM 1291 C C . PRO A 1 168 ? 1.369 5.109 6.938 1.00 95.50 168 PRO A C 1
ATOM 1293 O O . PRO A 1 168 ? 2.038 4.895 5.935 1.00 95.50 168 PRO A O 1
ATOM 1296 N N . LEU A 1 169 ? 0.040 4.928 6.939 1.00 95.94 169 LEU A N 1
ATOM 1297 C CA . LEU A 1 169 ? -0.727 4.571 5.738 1.00 95.94 169 LEU A CA 1
ATOM 1298 C C . LEU A 1 169 ? -0.713 5.663 4.653 1.00 95.94 169 LEU A C 1
ATOM 1300 O O . LEU A 1 169 ? -1.302 5.461 3.597 1.00 95.94 169 LEU A O 1
ATOM 1304 N N . GLY A 1 170 ? -0.111 6.830 4.899 1.00 95.81 170 GLY A N 1
ATOM 1305 C CA . GLY A 1 170 ? -0.021 7.920 3.925 1.00 95.81 170 GLY A CA 1
ATOM 1306 C C . GLY A 1 170 ? -1.267 8.807 3.863 1.00 95.81 170 GLY A C 1
ATOM 1307 O O . GLY A 1 170 ? -1.440 9.564 2.909 1.00 95.81 170 GLY A O 1
ATOM 1308 N N . TYR A 1 171 ? -2.142 8.748 4.867 1.00 97.06 171 TYR A N 1
ATOM 1309 C CA . TYR A 1 171 ? -3.313 9.622 4.984 1.00 97.06 171 TYR A CA 1
ATOM 1310 C C . TYR A 1 171 ? -3.149 10.626 6.126 1.00 97.06 171 TYR A C 1
ATOM 1312 O O . TYR A 1 171 ? -2.405 10.408 7.080 1.00 97.06 171 TYR A O 1
ATOM 1320 N N . SER A 1 172 ? -3.873 11.747 6.054 1.00 96.19 172 SER A N 1
ATOM 1321 C CA . SER A 1 172 ? -3.868 12.718 7.149 1.00 96.19 172 SER A CA 1
ATOM 1322 C C . SER A 1 172 ? -4.587 12.157 8.380 1.00 96.19 172 SER A C 1
ATOM 1324 O O . SER A 1 172 ? -5.600 11.463 8.261 1.00 96.19 172 SER A O 1
ATOM 1326 N N . LYS A 1 173 ? -4.123 12.535 9.578 1.00 96.75 173 LYS A N 1
ATOM 1327 C CA . LYS A 1 173 ? -4.754 12.145 10.852 1.00 96.75 173 LYS A CA 1
ATOM 1328 C C . LYS A 1 173 ? -6.250 12.479 10.888 1.00 96.75 173 LYS A C 1
ATOM 1330 O O . LYS A 1 173 ? -7.044 11.680 11.370 1.00 96.75 173 LYS A O 1
ATOM 1335 N N . ARG A 1 174 ? -6.644 13.640 10.344 1.00 97.19 174 ARG A N 1
ATOM 1336 C CA . ARG A 1 174 ? -8.053 14.059 10.251 1.00 97.19 174 ARG A CA 1
ATOM 1337 C C . ARG A 1 174 ? -8.876 13.116 9.370 1.00 97.19 174 ARG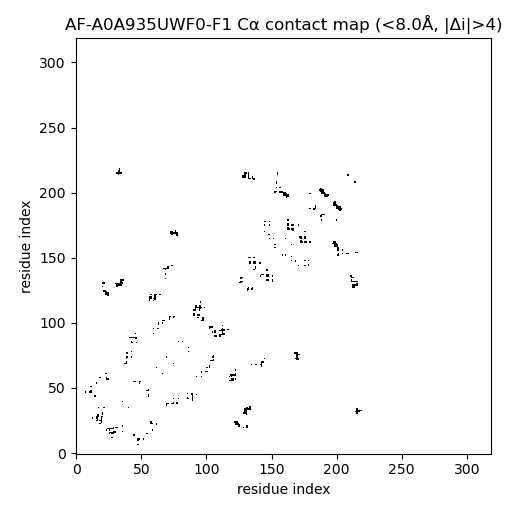 A C 1
ATOM 1339 O O . ARG A 1 174 ? -9.969 12.740 9.769 1.00 97.19 174 ARG A O 1
ATOM 1346 N N . ALA A 1 175 ? -8.366 12.738 8.195 1.00 97.31 175 ALA A N 1
ATOM 1347 C CA . ALA A 1 175 ? -9.072 11.820 7.300 1.00 97.31 175 ALA A CA 1
ATOM 1348 C C . ALA A 1 175 ? -9.250 10.439 7.945 1.00 97.31 175 ALA A C 1
ATOM 1350 O O . ALA A 1 175 ? -10.339 9.877 7.894 1.00 97.31 175 ALA A O 1
ATOM 1351 N N . ILE A 1 176 ? -8.207 9.937 8.610 1.00 98.25 176 ILE A N 1
ATOM 1352 C CA . ILE A 1 176 ? -8.259 8.678 9.359 1.00 98.25 176 ILE A CA 1
ATOM 1353 C C . ILE A 1 176 ? -9.292 8.757 10.489 1.00 98.25 176 ILE A C 1
ATOM 1355 O O . ILE A 1 176 ? -10.115 7.860 10.613 1.00 98.25 176 ILE A O 1
ATOM 1359 N N . ALA A 1 177 ? -9.291 9.830 11.286 1.00 98.00 177 ALA A N 1
ATOM 1360 C CA . ALA A 1 177 ? -10.231 9.990 12.396 1.00 98.00 177 ALA A CA 1
ATOM 1361 C C . ALA A 1 177 ? -11.699 10.002 11.934 1.00 98.00 177 ALA A C 1
ATOM 1363 O O . ALA A 1 177 ? -12.531 9.359 12.564 1.00 98.00 177 ALA A O 1
ATOM 1364 N N . LEU A 1 178 ? -12.007 10.672 10.816 1.00 98.19 178 LEU A N 1
ATOM 1365 C CA . LEU A 1 178 ? -13.354 10.654 10.228 1.00 98.19 178 LEU A CA 1
ATOM 1366 C C . LEU A 1 178 ? -13.762 9.244 9.784 1.00 98.19 178 LEU A C 1
ATOM 1368 O O . LEU A 1 178 ? -14.879 8.817 10.039 1.00 98.19 178 LEU A O 1
ATOM 1372 N N . ILE A 1 179 ? -12.845 8.497 9.167 1.00 98.31 179 ILE A N 1
ATOM 1373 C CA . ILE A 1 179 ? -13.106 7.115 8.744 1.00 98.31 179 ILE A CA 1
ATOM 1374 C C . ILE A 1 179 ? -13.337 6.204 9.948 1.00 98.31 179 ILE A C 1
ATOM 1376 O O . ILE A 1 179 ? -14.248 5.386 9.914 1.00 98.31 179 ILE A O 1
ATOM 1380 N N . LEU A 1 180 ? -12.524 6.324 10.998 1.00 98.31 180 LEU A N 1
ATOM 1381 C CA . LEU A 1 180 ? -12.697 5.543 12.223 1.00 98.31 180 LEU A CA 1
ATOM 1382 C C . LEU A 1 180 ? -14.039 5.863 12.889 1.00 98.31 180 LEU A C 1
ATOM 1384 O O . LEU A 1 180 ? -14.744 4.948 13.298 1.00 98.31 180 LEU A O 1
ATOM 1388 N N . HIS A 1 181 ? -14.437 7.135 12.914 1.00 97.81 181 HIS A N 1
ATOM 1389 C CA . HIS A 1 181 ? -15.763 7.524 13.379 1.00 97.81 181 HIS A CA 1
ATOM 1390 C C . HIS A 1 181 ? -16.882 6.862 12.551 1.00 97.81 181 HIS A C 1
ATOM 1392 O O . HIS A 1 181 ? -17.721 6.178 13.128 1.00 97.81 181 HIS A O 1
ATOM 1398 N N . ASP A 1 182 ? -16.841 6.945 11.214 1.00 98.06 182 ASP A N 1
ATOM 1399 C CA . ASP A 1 182 ? -17.823 6.279 10.337 1.00 98.06 182 ASP A CA 1
ATOM 1400 C C . ASP A 1 182 ? -17.891 4.758 10.569 1.00 98.06 182 ASP A C 1
ATOM 1402 O O . ASP A 1 182 ? -18.962 4.152 10.541 1.00 98.06 182 ASP A O 1
ATOM 1406 N N . LEU A 1 183 ? -16.732 4.113 10.742 1.00 97.25 183 LEU A N 1
ATOM 1407 C CA . LEU A 1 183 ? -16.638 2.671 10.974 1.00 97.25 183 LEU A CA 1
ATOM 1408 C C . LEU A 1 183 ? -17.200 2.279 12.347 1.00 97.25 183 LEU A C 1
ATOM 1410 O O . LEU A 1 183 ? -17.777 1.197 12.477 1.00 97.25 183 LEU A O 1
ATOM 1414 N N . HIS A 1 184 ? -17.040 3.143 13.352 1.00 97.56 184 HIS A N 1
ATOM 1415 C CA . HIS A 1 184 ? -17.609 2.947 14.680 1.00 97.56 184 HIS A CA 1
ATOM 1416 C C . HIS A 1 184 ? -19.135 3.083 14.658 1.00 97.56 184 HIS A C 1
ATOM 1418 O O . HIS A 1 184 ? -19.832 2.197 15.154 1.00 97.56 184 HIS A O 1
ATOM 1424 N N . GLU A 1 185 ? -19.659 4.117 13.992 1.00 97.88 185 GLU A N 1
ATOM 1425 C CA . GLU A 1 185 ? -21.102 4.294 13.759 1.00 97.88 185 GLU A CA 1
ATOM 1426 C C . GLU A 1 185 ? -21.707 3.091 13.016 1.00 97.88 185 GLU A C 1
ATOM 1428 O O . GLU A 1 185 ? -22.810 2.635 13.317 1.00 97.88 185 GLU A O 1
ATOM 1433 N N . ALA A 1 186 ? -20.948 2.507 12.083 1.00 96.19 186 ALA A N 1
ATOM 1434 C CA . ALA A 1 186 ? -21.327 1.292 11.366 1.00 96.19 186 ALA A CA 1
ATOM 1435 C C . ALA A 1 186 ? -21.163 -0.009 12.180 1.00 96.19 186 ALA A C 1
ATOM 1437 O O . ALA A 1 186 ? -21.440 -1.082 11.644 1.00 96.19 186 ALA A O 1
ATOM 1438 N N . ARG A 1 187 ? -20.716 0.063 13.443 1.00 95.88 187 ARG A N 1
ATOM 1439 C CA . ARG A 1 187 ? -20.451 -1.086 14.333 1.00 95.88 187 ARG A CA 1
ATOM 1440 C C . ARG A 1 187 ? -19.433 -2.091 13.785 1.00 95.88 187 ARG A C 1
ATOM 1442 O O . ARG A 1 187 ? -19.458 -3.262 14.141 1.00 95.88 187 ARG A O 1
ATOM 1449 N N . LEU A 1 188 ? -18.518 -1.635 12.931 1.00 94.88 188 LEU A N 1
ATOM 1450 C CA . LEU A 1 188 ? -17.411 -2.464 12.447 1.00 94.88 188 LEU A CA 1
ATOM 1451 C C . LEU A 1 188 ? -16.220 -2.441 13.410 1.00 94.88 188 LEU A C 1
ATOM 1453 O O . LEU A 1 188 ? -15.436 -3.392 13.447 1.00 94.88 188 LEU A O 1
ATOM 1457 N N . ILE A 1 189 ? -16.086 -1.363 14.185 1.00 96.88 189 ILE A N 1
ATOM 1458 C CA . ILE A 1 189 ? -15.018 -1.173 15.165 1.00 96.88 189 ILE A CA 1
ATOM 1459 C C . ILE A 1 189 ? -15.581 -0.682 16.503 1.00 96.88 189 ILE A C 1
ATOM 1461 O O . ILE A 1 189 ? -16.550 0.082 16.550 1.00 96.88 189 ILE A O 1
ATOM 1465 N N . ASP A 1 190 ? -14.924 -1.077 17.584 1.00 97.12 190 ASP A N 1
ATOM 1466 C CA . ASP A 1 190 ? -15.108 -0.501 18.909 1.00 97.12 190 ASP A CA 1
ATOM 1467 C C . ASP A 1 190 ? -14.314 0.802 19.019 1.00 97.12 190 ASP A C 1
ATOM 1469 O O . ASP A 1 190 ? -13.270 0.963 18.379 1.00 97.12 190 ASP A O 1
ATOM 1473 N N . ALA A 1 191 ? -14.792 1.720 19.856 1.00 97.62 191 ALA A N 1
ATOM 1474 C CA . ALA A 1 191 ? -14.090 2.943 20.215 1.00 97.62 191 ALA A CA 1
ATOM 1475 C C . ALA A 1 191 ? -14.098 3.096 21.737 1.00 97.62 191 ALA A C 1
ATOM 1477 O O . ALA A 1 191 ? -15.140 2.933 22.370 1.00 97.62 191 ALA A O 1
ATOM 1478 N N . GLN A 1 192 ? -12.946 3.426 22.315 1.00 97.19 192 GLN A N 1
ATOM 1479 C CA . GLN A 1 192 ? -12.807 3.683 23.742 1.00 97.19 192 GLN A CA 1
ATOM 1480 C C . GLN A 1 192 ? -12.118 5.038 23.956 1.00 97.19 192 GLN A C 1
ATOM 1482 O O . GLN A 1 192 ? -11.060 5.297 23.373 1.00 97.19 192 GLN A O 1
ATOM 1487 N N . PRO A 1 193 ? -12.694 5.939 24.772 1.00 96.31 193 PRO A N 1
ATOM 1488 C CA . PRO A 1 193 ? -11.978 7.123 25.212 1.00 96.31 193 PRO A CA 1
ATOM 1489 C C . PRO A 1 193 ? -10.881 6.707 26.199 1.00 96.31 193 PRO A C 1
ATOM 1491 O O . PRO A 1 193 ? -11.136 6.034 27.195 1.00 96.31 193 PRO A O 1
ATOM 1494 N N . GLU A 1 194 ? -9.654 7.137 25.938 1.00 94.69 194 GLU A N 1
ATOM 1495 C CA . GLU A 1 194 ? -8.504 6.925 26.806 1.00 94.69 194 GLU A CA 1
ATOM 1496 C C . GLU A 1 194 ? -7.841 8.276 27.087 1.00 94.69 194 GLU A C 1
ATOM 1498 O O . GLU A 1 194 ? -7.171 8.857 26.231 1.00 94.69 194 GLU A O 1
ATOM 1503 N N . LYS A 1 195 ? -8.021 8.808 28.301 1.00 91.81 195 LYS A N 1
ATOM 1504 C CA . LYS A 1 195 ? -7.528 10.142 28.691 1.00 91.81 195 LYS A CA 1
ATOM 1505 C C . LYS A 1 195 ? -7.980 11.221 27.688 1.00 91.81 195 LYS A C 1
ATOM 1507 O O . LYS A 1 195 ? -9.150 11.569 27.647 1.00 91.81 195 LYS A O 1
ATOM 1512 N N . ASN A 1 196 ? -7.055 11.736 26.871 1.00 92.88 196 ASN A N 1
ATOM 1513 C CA . ASN A 1 196 ? -7.284 12.784 25.868 1.00 92.88 196 ASN A CA 1
ATOM 1514 C C . ASN A 1 196 ? -7.171 12.260 24.419 1.00 92.88 196 ASN A C 1
ATOM 1516 O O . ASN A 1 196 ? -6.719 12.958 23.509 1.00 92.88 196 ASN A O 1
ATOM 1520 N N . ARG A 1 197 ? -7.467 10.979 24.196 1.00 94.62 197 ARG A N 1
ATOM 1521 C CA . ARG A 1 197 ? -7.484 10.362 22.864 1.00 94.62 197 ARG A CA 1
ATOM 1522 C C . ARG A 1 197 ? -8.590 9.318 22.780 1.00 94.62 197 ARG A C 1
ATOM 1524 O O . ARG A 1 197 ? -9.088 8.853 23.795 1.00 94.62 197 ARG A O 1
ATOM 1531 N N . ILE A 1 198 ? -8.954 8.955 21.557 1.00 96.94 198 ILE A N 1
ATOM 1532 C CA . ILE A 1 198 ? -9.851 7.831 21.284 1.00 96.94 198 ILE A CA 1
ATOM 1533 C C . ILE A 1 198 ? -9.003 6.726 20.663 1.00 96.94 198 ILE A C 1
ATOM 1535 O O . ILE A 1 198 ? -8.250 6.982 19.711 1.00 96.94 198 ILE A O 1
ATOM 1539 N N . THR A 1 199 ? -9.108 5.530 21.222 1.00 97.31 199 THR A N 1
ATOM 1540 C CA . THR A 1 199 ? -8.550 4.302 20.665 1.00 97.31 199 THR A CA 1
ATOM 1541 C C . THR A 1 199 ? -9.658 3.490 20.014 1.00 97.31 199 THR A C 1
ATOM 1543 O O . THR A 1 199 ? -10.829 3.597 20.375 1.00 97.31 199 THR A O 1
ATOM 1546 N N . TYR A 1 200 ? -9.287 2.705 19.011 1.00 97.50 200 TYR A N 1
ATOM 1547 C CA . TYR A 1 200 ? -10.207 1.936 18.191 1.00 97.50 200 TYR A CA 1
ATOM 1548 C C . TYR A 1 200 ? -9.704 0.512 18.024 1.00 97.50 200 TYR A C 1
ATOM 1550 O O . TYR A 1 200 ? -8.497 0.294 17.965 1.00 97.50 200 TYR A O 1
ATOM 1558 N N . ARG A 1 201 ? -10.618 -0.443 17.885 1.00 96.19 201 ARG A N 1
ATOM 1559 C CA . ARG A 1 201 ? -10.285 -1.854 17.669 1.00 96.19 201 ARG A CA 1
ATOM 1560 C C . ARG A 1 201 ? -11.310 -2.498 16.754 1.00 96.19 201 ARG A C 1
ATOM 1562 O O . ARG A 1 201 ? -12.486 -2.164 16.817 1.00 96.19 201 ARG A O 1
ATOM 1569 N N . LEU A 1 202 ? -10.887 -3.434 15.909 1.00 95.25 202 LEU A N 1
ATOM 1570 C CA . LEU A 1 202 ? -11.816 -4.169 15.053 1.00 95.25 202 LEU A CA 1
ATOM 1571 C C . LEU A 1 202 ? -12.768 -5.036 15.891 1.00 95.25 202 LEU A C 1
ATOM 1573 O O . LEU A 1 202 ? -12.305 -5.888 16.644 1.00 95.25 202 LEU A O 1
ATOM 1577 N N . ALA A 1 203 ? -14.078 -4.832 15.734 1.00 92.50 203 ALA A N 1
ATOM 1578 C CA . ALA A 1 203 ? -15.103 -5.618 16.422 1.00 92.50 203 ALA A CA 1
ATOM 1579 C C . ALA A 1 203 ? -15.470 -6.879 15.619 1.00 92.50 203 ALA A C 1
ATOM 1581 O O . ALA A 1 203 ? -15.610 -7.964 16.172 1.00 92.50 203 ALA A O 1
ATOM 1582 N N . VAL A 1 204 ? -15.558 -6.748 14.290 1.00 88.00 204 VAL A N 1
ATOM 1583 C CA . VAL A 1 204 ? -16.023 -7.798 13.362 1.00 88.00 204 VAL A CA 1
ATOM 1584 C C . VAL A 1 204 ? -14.832 -8.434 12.630 1.00 88.00 204 VAL A C 1
ATOM 1586 O O . VAL A 1 204 ? -14.665 -8.318 11.414 1.00 88.00 204 VAL A O 1
ATOM 1589 N N . GLY A 1 205 ? -13.910 -9.013 13.404 1.00 83.06 205 GLY A N 1
ATOM 1590 C CA . GLY A 1 205 ? -12.624 -9.495 12.890 1.00 83.06 205 GLY A CA 1
ATOM 1591 C C . GLY A 1 205 ? -12.710 -10.755 12.027 1.00 83.06 205 GLY A C 1
ATOM 1592 O O . GLY A 1 205 ? -12.011 -10.852 11.016 1.00 83.06 205 GLY A O 1
ATOM 1593 N N . ALA A 1 206 ? -13.565 -11.709 12.400 1.00 85.62 206 ALA A N 1
ATOM 1594 C CA . ALA A 1 206 ? -13.629 -13.022 11.761 1.00 85.62 206 ALA A CA 1
ATOM 1595 C C . ALA A 1 206 ? -14.286 -12.960 10.373 1.00 85.62 206 ALA A C 1
ATOM 1597 O O . ALA A 1 206 ? -13.736 -13.471 9.398 1.00 85.62 206 ALA A O 1
ATOM 1598 N N . GLU A 1 207 ? -15.422 -12.276 10.258 1.00 88.38 207 GLU A N 1
ATOM 1599 C CA . GLU A 1 207 ? -16.201 -12.148 9.026 1.00 88.38 207 GLU A CA 1
ATOM 1600 C C . GLU A 1 207 ? -15.456 -11.297 7.999 1.00 88.38 207 GLU A C 1
ATOM 1602 O O . GLU A 1 207 ? -15.336 -11.664 6.826 1.00 88.38 207 GLU A O 1
ATOM 1607 N N . LEU A 1 208 ? -14.886 -10.174 8.448 1.00 87.00 208 LEU A N 1
ATOM 1608 C CA . LEU A 1 208 ? -14.059 -9.339 7.589 1.00 87.00 208 LEU A CA 1
ATOM 1609 C C . LEU A 1 208 ? -12.753 -10.057 7.214 1.00 87.00 208 LEU A C 1
ATOM 1611 O O . LEU A 1 208 ? -12.277 -9.926 6.085 1.00 87.00 208 LEU A O 1
ATOM 1615 N N . GLY A 1 209 ? -12.204 -10.865 8.124 1.00 86.56 209 GLY A N 1
ATOM 1616 C CA . GLY A 1 209 ? -11.074 -11.747 7.860 1.00 86.56 209 GLY A CA 1
ATOM 1617 C C . GLY A 1 209 ? -11.366 -12.754 6.749 1.00 86.56 209 GLY A C 1
ATOM 1618 O O . GLY A 1 209 ? -10.601 -12.825 5.790 1.00 86.56 209 GLY A O 1
ATOM 1619 N N . ALA A 1 210 ? -12.500 -13.454 6.811 1.00 89.12 210 ALA A N 1
ATOM 1620 C CA . ALA A 1 210 ? -12.927 -14.401 5.780 1.00 89.12 210 ALA A CA 1
ATOM 1621 C C . ALA A 1 210 ? -13.057 -13.735 4.398 1.00 89.12 210 ALA A C 1
ATOM 1623 O O . ALA A 1 210 ? -12.636 -14.291 3.378 1.00 89.12 210 ALA A O 1
ATOM 1624 N N . LEU A 1 211 ? -13.568 -12.501 4.363 1.00 87.94 211 LEU A N 1
ATOM 1625 C CA . LEU A 1 211 ? -13.683 -11.719 3.135 1.00 87.94 211 LEU A CA 1
ATOM 1626 C C . LEU A 1 211 ? -12.321 -11.271 2.588 1.00 87.94 211 LEU A C 1
ATOM 1628 O O . LEU A 1 211 ? -12.115 -11.289 1.372 1.00 87.94 211 LEU A O 1
ATOM 1632 N N . ALA A 1 212 ? -11.401 -10.877 3.469 1.00 87.19 212 ALA A N 1
ATOM 1633 C CA . ALA A 1 212 ? -10.065 -10.397 3.121 1.00 87.19 212 ALA A CA 1
ATOM 1634 C C . ALA A 1 212 ? -9.090 -11.528 2.750 1.00 87.19 212 ALA A C 1
ATOM 1636 O O . ALA A 1 212 ? -8.096 -11.272 2.074 1.00 87.19 212 ALA A O 1
ATOM 1637 N N . GLY A 1 213 ? -9.383 -12.766 3.150 1.00 86.50 213 GLY A N 1
ATOM 1638 C CA . GLY A 1 213 ? -8.508 -13.919 2.965 1.00 86.50 213 GLY A CA 1
ATOM 1639 C C . GLY A 1 213 ? -7.652 -14.232 4.198 1.00 86.50 213 GLY A C 1
ATOM 1640 O O . GLY A 1 213 ? -7.756 -13.544 5.221 1.00 86.50 213 GLY A O 1
ATOM 1641 N N . PRO A 1 214 ? -6.822 -15.288 4.112 1.00 82.88 214 PRO A N 1
ATOM 1642 C CA . PRO A 1 214 ? -6.041 -15.781 5.242 1.00 82.88 214 PRO A CA 1
ATOM 1643 C C . PRO A 1 214 ? -5.149 -14.681 5.840 1.00 82.88 214 PRO A C 1
ATOM 1645 O O . PRO A 1 214 ? -4.642 -13.830 5.099 1.00 82.88 214 PRO A O 1
ATOM 1648 N N . PRO A 1 215 ? -4.948 -14.677 7.171 1.00 81.75 215 PRO A N 1
ATOM 1649 C CA . PRO A 1 215 ? -4.018 -13.752 7.792 1.00 81.75 215 PRO A CA 1
ATOM 1650 C C . PRO A 1 215 ? -2.607 -14.039 7.278 1.00 81.75 215 PRO A C 1
ATOM 1652 O O . PRO A 1 215 ? -2.196 -15.190 7.149 1.00 81.75 215 PRO A O 1
ATOM 1655 N N . ALA A 1 216 ? -1.865 -12.978 6.988 1.00 78.38 216 ALA A N 1
ATOM 1656 C CA . ALA A 1 216 ? -0.447 -13.085 6.705 1.00 78.38 216 ALA A CA 1
ATOM 1657 C C . ALA A 1 216 ? 0.262 -13.415 8.033 1.00 78.38 216 ALA A C 1
ATOM 1659 O O . ALA A 1 216 ? 0.001 -12.749 9.040 1.00 78.38 216 ALA A O 1
ATOM 1660 N N . SER A 1 217 ? 1.084 -14.468 8.086 1.00 68.75 217 SER A N 1
ATOM 1661 C CA . SER A 1 217 ? 1.762 -14.821 9.338 1.00 68.75 217 SER A CA 1
ATOM 1662 C C . SER A 1 217 ? 2.720 -13.703 9.748 1.00 68.75 217 SER A C 1
ATOM 1664 O O . SER A 1 217 ? 3.648 -13.374 9.006 1.00 68.75 217 SER A O 1
ATOM 1666 N N . ARG A 1 218 ? 2.522 -13.139 10.945 1.00 57.09 218 ARG A N 1
ATOM 1667 C CA . ARG A 1 218 ? 3.452 -12.172 11.534 1.00 57.09 218 ARG A CA 1
ATOM 1668 C C . ARG A 1 218 ? 4.857 -12.792 11.518 1.00 57.09 218 ARG A C 1
ATOM 1670 O O . ARG A 1 218 ? 5.001 -13.905 12.027 1.00 57.09 218 ARG A O 1
ATOM 1677 N N . PRO A 1 219 ? 5.892 -12.130 10.968 1.00 50.06 219 PRO A N 1
ATOM 1678 C CA . PRO A 1 219 ? 7.251 -12.551 11.261 1.00 50.06 219 PRO A CA 1
ATOM 1679 C C . PRO A 1 219 ? 7.391 -12.455 12.778 1.00 50.06 219 PRO A C 1
ATOM 1681 O O . PRO A 1 219 ? 7.214 -11.371 13.337 1.00 50.06 219 PRO A O 1
ATOM 1684 N N . LEU A 1 220 ? 7.590 -13.599 13.442 1.00 39.38 220 LEU A N 1
ATOM 1685 C CA . LEU A 1 220 ? 7.878 -13.661 14.870 1.00 39.38 220 LEU A CA 1
ATOM 1686 C C . LEU A 1 220 ? 8.979 -12.635 15.124 1.00 39.38 220 LEU A C 1
ATOM 1688 O O . LEU A 1 220 ? 10.109 -12.811 14.669 1.00 39.38 220 LEU A O 1
ATOM 1692 N N . ALA A 1 221 ? 8.623 -11.527 15.777 1.00 41.34 221 ALA A N 1
ATOM 1693 C CA . ALA A 1 221 ? 9.618 -10.640 16.337 1.00 41.34 221 ALA A CA 1
ATOM 1694 C C . ALA A 1 221 ? 10.416 -11.541 17.270 1.00 41.34 221 ALA A C 1
ATOM 1696 O O . ALA A 1 221 ? 9.852 -12.080 18.224 1.00 41.34 221 ALA A O 1
ATOM 1697 N N . GLY A 1 222 ? 11.666 -11.817 16.896 1.00 35.91 222 GLY A N 1
ATOM 1698 C CA . GLY A 1 222 ? 12.542 -12.663 17.681 1.00 35.91 222 GLY A CA 1
ATOM 1699 C C . GLY A 1 222 ? 12.470 -12.197 19.124 1.00 35.91 222 GLY A C 1
ATOM 1700 O O . GLY A 1 222 ? 12.534 -10.998 19.393 1.00 35.91 222 GLY A O 1
ATOM 1701 N N . SER A 1 223 ? 12.281 -13.148 20.030 1.00 32.94 223 SER A N 1
ATOM 1702 C CA . SER A 1 223 ? 12.550 -12.975 21.445 1.00 32.94 223 SER A CA 1
ATOM 1703 C C . SER A 1 223 ? 13.921 -12.317 21.582 1.00 32.94 223 SER A C 1
ATOM 1705 O O . SER A 1 223 ? 14.953 -12.978 21.463 1.00 32.94 223 SER A O 1
ATOM 1707 N N . THR A 1 224 ? 13.956 -11.003 21.770 1.00 36.91 224 THR A N 1
ATOM 1708 C CA . THR A 1 224 ? 15.171 -10.324 22.186 1.00 36.91 224 THR A CA 1
ATOM 1709 C C . THR A 1 224 ? 15.361 -10.699 23.643 1.00 36.91 224 THR A C 1
ATOM 1711 O O . THR A 1 224 ? 14.848 -10.027 24.537 1.00 36.91 224 THR A O 1
ATOM 1714 N N . SER A 1 225 ? 16.062 -11.812 23.877 1.00 35.38 225 SER A N 1
ATOM 1715 C CA . SER A 1 225 ? 16.808 -11.988 25.116 1.00 35.38 225 SER A CA 1
ATOM 1716 C C . SER A 1 225 ? 17.610 -10.717 25.339 1.00 35.38 225 SER A C 1
ATOM 1718 O O . SER A 1 225 ? 18.289 -10.228 24.434 1.00 35.38 225 SER A O 1
ATOM 1720 N N . SER A 1 226 ? 17.467 -10.167 26.538 1.00 38.78 226 SER A N 1
ATOM 1721 C CA . SER A 1 226 ? 18.204 -9.017 27.028 1.00 38.78 226 SER A CA 1
ATOM 1722 C C . SER A 1 226 ? 19.703 -9.220 26.801 1.00 38.78 226 SER A C 1
ATOM 1724 O O . SER A 1 226 ? 20.344 -9.995 27.509 1.00 38.78 226 SER A O 1
ATOM 1726 N N . ALA A 1 227 ? 20.258 -8.520 25.820 1.00 34.00 227 ALA A N 1
ATOM 1727 C CA . ALA A 1 227 ? 21.688 -8.313 25.698 1.00 34.00 227 ALA A CA 1
ATOM 1728 C C . ALA A 1 227 ? 21.937 -6.815 25.862 1.00 34.00 227 ALA A C 1
ATOM 1730 O O . ALA A 1 227 ? 21.444 -5.983 25.103 1.00 34.00 227 ALA A O 1
ATOM 1731 N N . SER A 1 228 ? 22.636 -6.508 26.942 1.00 33.97 228 SER A N 1
ATOM 1732 C CA . SER A 1 228 ? 23.038 -5.201 27.433 1.00 33.97 228 SER A CA 1
ATOM 1733 C C . SER A 1 228 ? 23.778 -4.402 26.356 1.00 33.97 228 SER A C 1
ATOM 1735 O O . SER A 1 228 ? 24.814 -4.838 25.859 1.00 33.97 228 SER A O 1
ATOM 1737 N N . SER A 1 229 ? 23.281 -3.211 26.024 1.00 31.33 229 SER A N 1
ATOM 1738 C CA . SER A 1 229 ? 24.019 -2.237 25.211 1.00 31.33 229 SER A CA 1
ATOM 1739 C C . SER A 1 229 ? 25.045 -1.485 26.069 1.00 31.33 229 SER A C 1
ATOM 1741 O O . SER A 1 229 ? 24.666 -0.970 27.123 1.00 31.33 229 SER A O 1
ATOM 1743 N N . PRO A 1 230 ? 26.303 -1.322 25.623 1.00 33.19 230 PRO A N 1
ATOM 1744 C CA . PRO A 1 230 ? 27.188 -0.287 26.134 1.00 33.19 230 PRO A CA 1
ATOM 1745 C C . PRO A 1 230 ? 26.955 1.050 25.405 1.00 33.19 230 PRO A C 1
ATOM 1747 O O . PRO A 1 230 ? 26.584 1.104 24.232 1.00 33.19 230 PRO A O 1
ATOM 1750 N N . SER A 1 231 ? 27.160 2.135 26.150 1.00 31.34 231 SER A N 1
ATOM 1751 C CA . SER A 1 231 ? 26.942 3.539 25.784 1.00 31.34 231 SER A CA 1
ATOM 1752 C C . SER A 1 231 ? 27.751 4.021 24.563 1.00 31.34 231 SER A C 1
ATOM 1754 O O . SER A 1 231 ? 28.868 3.553 24.347 1.00 31.34 231 SER A O 1
ATOM 1756 N N . PRO A 1 232 ? 27.254 5.016 23.796 1.00 36.59 232 PRO A N 1
ATOM 1757 C CA . PRO A 1 232 ? 27.931 5.515 22.603 1.00 36.59 232 PRO A CA 1
ATOM 1758 C C . PRO A 1 232 ? 28.986 6.584 22.924 1.00 36.59 232 PRO A C 1
ATOM 1760 O O . PRO A 1 232 ? 28.705 7.598 23.568 1.00 36.59 232 PRO A O 1
ATOM 1763 N N . THR A 1 233 ? 30.197 6.394 22.400 1.00 32.88 233 THR A N 1
ATOM 1764 C CA . THR A 1 233 ? 31.253 7.408 22.339 1.00 32.88 233 THR A CA 1
ATOM 1765 C C . THR A 1 233 ? 31.110 8.319 21.117 1.00 32.88 233 THR A C 1
ATOM 1767 O O . THR A 1 233 ? 30.664 7.951 20.034 1.00 32.88 233 THR A O 1
ATOM 1770 N N . ARG A 1 234 ? 31.501 9.564 21.362 1.00 32.22 234 ARG A N 1
ATOM 1771 C CA . ARG A 1 234 ? 31.338 10.791 20.585 1.00 32.22 234 ARG A CA 1
ATOM 1772 C C . ARG A 1 234 ? 32.365 10.906 19.450 1.00 32.22 234 ARG A C 1
ATOM 1774 O O . ARG A 1 234 ? 33.555 10.930 19.728 1.00 32.22 234 ARG A O 1
ATOM 1781 N N . SER A 1 235 ? 31.919 11.070 18.203 1.00 31.03 235 SER A N 1
ATOM 1782 C CA . SER A 1 235 ? 32.696 11.605 17.060 1.00 31.03 235 SER A CA 1
ATOM 1783 C C . SER A 1 235 ? 31.778 11.669 15.830 1.00 31.03 235 SER A C 1
ATOM 1785 O O . SER A 1 235 ? 30.878 10.852 15.724 1.00 31.03 235 SER A O 1
ATOM 1787 N N . SER A 1 236 ? 31.896 12.515 14.816 1.00 31.08 236 SER A N 1
ATOM 1788 C CA . SER A 1 236 ? 32.454 13.849 14.608 1.00 31.08 236 SER A CA 1
ATOM 1789 C C . SER A 1 236 ? 31.745 14.400 13.356 1.00 31.08 236 SER A C 1
ATOM 1791 O O . SER A 1 236 ? 31.184 13.669 12.538 1.00 31.08 236 SER A O 1
ATOM 1793 N N . ARG A 1 237 ? 31.678 15.726 13.255 1.00 32.59 237 ARG A N 1
ATOM 1794 C CA . ARG A 1 237 ? 30.850 16.477 12.306 1.00 32.59 237 ARG A CA 1
ATOM 1795 C C . ARG A 1 237 ? 31.542 16.540 10.939 1.00 32.59 237 ARG A C 1
ATOM 1797 O O . ARG A 1 237 ? 32.369 17.417 10.723 1.00 32.59 237 ARG A O 1
ATOM 1804 N N . ILE A 1 238 ? 31.185 15.657 10.007 1.00 30.94 238 ILE A N 1
ATOM 1805 C CA . ILE A 1 238 ? 31.618 15.768 8.603 1.00 30.94 238 ILE A CA 1
ATOM 1806 C C . ILE A 1 238 ? 30.557 16.553 7.819 1.00 30.94 238 ILE A C 1
ATOM 1808 O O . ILE A 1 238 ? 29.516 16.021 7.442 1.00 30.94 238 ILE A O 1
ATOM 1812 N N . LYS A 1 239 ? 30.829 17.838 7.558 1.00 30.69 239 LYS A N 1
ATOM 1813 C CA . LYS A 1 239 ? 30.141 18.614 6.515 1.00 30.69 239 LYS A CA 1
ATOM 1814 C C . LYS A 1 239 ? 30.561 18.048 5.152 1.00 30.69 239 LYS A C 1
ATOM 1816 O O . LYS A 1 239 ? 31.733 18.148 4.804 1.00 30.69 239 LYS A O 1
ATOM 1821 N N . ARG A 1 240 ? 29.629 17.490 4.372 1.00 29.89 240 ARG A N 1
ATOM 1822 C CA . ARG A 1 240 ? 29.828 17.253 2.931 1.00 29.89 240 ARG A CA 1
ATOM 1823 C C . ARG A 1 240 ? 28.837 18.099 2.146 1.00 29.89 240 ARG A C 1
ATOM 1825 O O . ARG A 1 240 ? 27.637 18.047 2.392 1.00 29.89 240 ARG A O 1
ATOM 1832 N N . ALA A 1 241 ? 29.388 18.916 1.258 1.00 28.23 241 ALA A N 1
ATOM 1833 C CA . ALA A 1 241 ? 28.670 19.730 0.296 1.00 28.23 241 ALA A CA 1
ATOM 1834 C C . ALA A 1 241 ? 28.035 18.849 -0.795 1.00 28.23 241 ALA A C 1
ATOM 1836 O O . ALA A 1 241 ? 28.597 17.817 -1.167 1.00 28.23 241 ALA A O 1
ATOM 1837 N N . CYS A 1 242 ? 26.875 19.274 -1.302 1.00 31.52 242 CYS A N 1
ATOM 1838 C CA . CYS A 1 242 ? 26.209 18.686 -2.463 1.00 31.52 242 CYS A CA 1
ATOM 1839 C C . CYS A 1 242 ? 27.107 18.740 -3.711 1.00 31.52 242 CYS A C 1
ATOM 1841 O O . CYS A 1 242 ? 27.738 19.774 -3.945 1.00 31.52 242 CYS A O 1
ATOM 1843 N N . PRO A 1 243 ? 27.110 17.707 -4.572 1.00 34.25 243 PRO A N 1
ATOM 1844 C CA . PRO A 1 243 ? 27.582 17.867 -5.936 1.00 34.25 243 PRO A CA 1
ATOM 1845 C C . PRO A 1 243 ? 26.502 18.566 -6.785 1.00 34.25 243 PRO A C 1
ATOM 1847 O O . PRO A 1 243 ? 25.304 18.392 -6.533 1.00 34.25 243 PRO A O 1
ATOM 1850 N N . PRO A 1 244 ? 26.894 19.363 -7.792 1.00 30.52 244 PRO A N 1
ATOM 1851 C CA . PRO A 1 244 ? 25.954 20.007 -8.691 1.00 30.52 244 PRO A CA 1
ATOM 1852 C C . PRO A 1 244 ? 25.331 18.988 -9.650 1.00 30.52 244 PRO A C 1
ATOM 1854 O O . PRO A 1 244 ? 25.928 17.973 -10.011 1.00 30.52 244 PRO A O 1
ATOM 1857 N N . SER A 1 245 ? 24.117 19.311 -10.089 1.00 44.56 245 SER A N 1
ATOM 1858 C CA . SER A 1 245 ? 23.402 18.703 -11.208 1.00 44.56 245 SER A CA 1
ATOM 1859 C C . SER A 1 245 ? 24.328 18.420 -12.398 1.00 44.56 245 SER A C 1
ATOM 1861 O O . SER A 1 245 ? 24.816 19.351 -13.039 1.00 44.56 245 SER A O 1
ATOM 1863 N N . GLY A 1 246 ? 24.540 17.141 -12.713 1.00 28.66 246 GLY A N 1
ATOM 1864 C CA . GLY A 1 246 ? 25.412 16.726 -13.805 1.00 28.66 246 GLY A CA 1
ATOM 1865 C C . GLY A 1 246 ? 25.092 15.328 -14.326 1.00 28.66 246 GLY A C 1
ATOM 1866 O O . GLY A 1 246 ? 25.413 14.336 -13.691 1.00 28.66 246 GLY A O 1
ATOM 1867 N N . VAL A 1 247 ? 24.493 15.300 -15.519 1.00 33.25 247 VAL A N 1
ATOM 1868 C CA . VAL A 1 247 ? 24.766 14.356 -16.615 1.00 33.25 247 VAL A CA 1
ATOM 1869 C C . VAL A 1 247 ? 24.744 12.862 -16.259 1.00 33.25 247 VAL A C 1
ATOM 1871 O O . VAL A 1 247 ? 25.739 12.274 -15.845 1.00 33.25 247 VAL A O 1
ATOM 1874 N N . TRP A 1 248 ? 23.626 12.215 -16.595 1.00 32.06 248 TRP A N 1
ATOM 1875 C CA . TRP A 1 248 ? 23.552 10.774 -16.835 1.00 32.06 248 TRP A CA 1
ATOM 1876 C C . TRP A 1 248 ? 24.606 10.378 -17.883 1.00 32.06 248 TRP A C 1
ATOM 1878 O O . TRP A 1 248 ? 24.415 10.579 -19.086 1.00 32.06 248 TRP A O 1
ATOM 1888 N N . ARG A 1 249 ? 25.757 9.861 -17.436 1.00 28.72 249 ARG A N 1
ATOM 1889 C CA . ARG A 1 249 ? 26.765 9.292 -18.334 1.00 28.72 249 ARG A CA 1
ATOM 1890 C C . ARG A 1 249 ? 26.231 7.987 -18.912 1.00 28.72 249 ARG A C 1
ATOM 1892 O O . ARG A 1 249 ? 25.889 7.055 -18.194 1.00 28.72 249 ARG A O 1
ATOM 1899 N N . ARG A 1 250 ? 26.183 7.976 -20.242 1.00 32.97 250 ARG A N 1
ATOM 1900 C CA . ARG A 1 250 ? 25.901 6.840 -21.117 1.00 32.97 250 ARG A CA 1
ATOM 1901 C C . ARG A 1 250 ? 26.835 5.676 -20.786 1.00 32.97 250 ARG A C 1
ATOM 1903 O O . ARG A 1 250 ? 28.039 5.796 -20.993 1.00 32.97 250 ARG A O 1
ATOM 1910 N N . THR A 1 251 ? 26.280 4.544 -20.379 1.00 32.88 251 THR A N 1
ATOM 1911 C CA . THR A 1 251 ? 26.874 3.240 -20.678 1.00 32.88 251 THR A CA 1
ATOM 1912 C C . THR A 1 251 ? 26.229 2.696 -21.951 1.00 32.88 251 THR A C 1
ATOM 1914 O O . THR A 1 251 ? 25.045 2.871 -22.231 1.00 32.88 251 THR A O 1
ATOM 1917 N N . SER A 1 252 ? 27.097 2.180 -22.806 1.00 33.12 252 SER A N 1
ATOM 1918 C CA . SER A 1 252 ? 26.953 1.991 -24.242 1.00 33.12 252 SER A CA 1
ATOM 1919 C C . SER A 1 252 ? 26.031 0.832 -24.619 1.00 33.12 252 SER A C 1
ATOM 1921 O O . SER A 1 252 ? 26.441 -0.322 -24.569 1.00 33.12 252 SER A O 1
ATOM 1923 N N . TRP A 1 253 ? 24.830 1.162 -25.089 1.00 29.98 253 TRP A N 1
ATOM 1924 C CA . TRP A 1 253 ? 24.030 0.334 -25.997 1.00 29.98 253 TRP A CA 1
ATOM 1925 C C . TRP A 1 253 ? 23.586 1.209 -27.173 1.00 29.98 253 TRP A C 1
ATOM 1927 O O . TRP A 1 253 ? 22.473 1.719 -27.196 1.00 29.98 253 TRP A O 1
ATOM 1937 N N . TRP A 1 254 ? 24.496 1.447 -28.118 1.00 34.22 254 TRP A N 1
ATOM 1938 C CA . TRP A 1 254 ? 24.180 2.017 -29.431 1.00 34.22 254 TRP A CA 1
ATOM 1939 C C . TRP A 1 254 ? 25.119 1.401 -30.467 1.00 34.22 254 TRP A C 1
ATOM 1941 O O . TRP A 1 254 ? 26.288 1.775 -30.551 1.00 34.22 254 TRP A O 1
ATOM 1951 N N . SER A 1 255 ? 24.599 0.476 -31.270 1.00 31.92 255 SER A N 1
ATOM 1952 C CA . SER A 1 255 ? 25.152 0.195 -32.594 1.00 31.92 255 SER A CA 1
ATOM 1953 C C . SER A 1 255 ?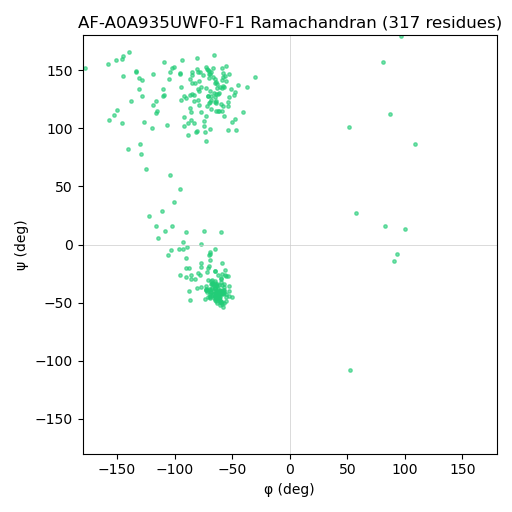 24.551 1.194 -33.591 1.00 31.92 255 SER A C 1
ATOM 1955 O O . SER A 1 255 ? 23.384 1.561 -33.488 1.00 31.92 255 SER A O 1
ATOM 1957 N N . ARG A 1 256 ? 25.419 1.678 -34.485 1.00 30.41 256 ARG A N 1
ATOM 1958 C CA . ARG A 1 256 ? 25.306 2.763 -35.484 1.00 30.41 256 ARG A CA 1
ATOM 1959 C C . ARG A 1 256 ? 23.908 3.051 -36.086 1.00 30.41 256 ARG A C 1
ATOM 1961 O O . ARG A 1 256 ? 23.192 2.110 -36.414 1.00 30.41 256 ARG A O 1
ATOM 1968 N N . PRO A 1 257 ? 23.568 4.327 -36.377 1.00 35.62 257 PRO A N 1
ATOM 1969 C CA . PRO A 1 257 ? 22.395 4.671 -37.175 1.00 35.62 257 PRO A CA 1
ATOM 1970 C C . PRO A 1 257 ? 22.686 4.564 -38.684 1.00 35.62 257 PRO A C 1
ATOM 1972 O O . PRO A 1 257 ? 23.737 4.999 -39.155 1.00 35.62 257 PRO A O 1
ATOM 1975 N N . ALA A 1 258 ? 21.729 4.025 -39.440 1.00 37.59 258 ALA A N 1
ATOM 1976 C CA . ALA A 1 258 ? 21.640 4.198 -40.890 1.00 37.59 258 ALA A CA 1
ATOM 1977 C C . ALA A 1 258 ? 21.015 5.575 -41.224 1.00 37.59 258 ALA A C 1
ATOM 1979 O O . ALA A 1 258 ? 20.190 6.065 -40.444 1.00 37.59 258 ALA A O 1
ATOM 1980 N N . PRO A 1 259 ? 21.383 6.218 -42.348 1.00 40.81 259 PRO A N 1
ATOM 1981 C CA . PRO A 1 259 ? 20.887 7.545 -42.702 1.00 40.81 259 PRO A CA 1
ATOM 1982 C C . PRO A 1 259 ? 19.453 7.482 -43.253 1.00 40.81 259 PRO A C 1
ATOM 1984 O O . PRO A 1 259 ? 19.139 6.643 -44.094 1.00 40.81 259 PRO A O 1
ATOM 1987 N N . TRP A 1 260 ? 18.591 8.394 -42.796 1.00 40.97 260 TRP A N 1
ATOM 1988 C CA . TRP A 1 260 ? 17.265 8.640 -43.379 1.00 40.97 260 TRP A CA 1
ATOM 1989 C C . TRP A 1 260 ? 17.323 9.811 -44.378 1.00 40.97 260 TRP A C 1
ATOM 1991 O O . TRP A 1 260 ? 18.109 10.739 -44.169 1.00 40.97 260 TRP A O 1
ATOM 2001 N N . PRO A 1 261 ? 16.504 9.793 -45.447 1.00 38.00 261 PRO A N 1
ATOM 2002 C CA . PRO A 1 261 ? 16.543 10.785 -46.519 1.00 38.00 261 PRO A CA 1
ATOM 2003 C C . PRO A 1 261 ? 15.796 12.079 -46.140 1.00 38.00 261 PRO A C 1
ATOM 2005 O O . PRO A 1 261 ? 14.944 12.066 -45.245 1.00 38.00 261 PRO A O 1
ATOM 2008 N N . PRO A 1 262 ? 16.070 13.208 -46.821 1.00 38.47 262 PRO A N 1
ATOM 2009 C CA . PRO A 1 262 ? 15.427 14.478 -46.524 1.00 38.47 262 PRO A CA 1
ATOM 2010 C C . PRO A 1 262 ? 14.095 14.634 -47.271 1.00 38.47 262 PRO A C 1
ATOM 2012 O O . PRO A 1 262 ? 13.985 14.320 -48.452 1.00 38.47 262 PRO A O 1
ATOM 2015 N N . GLY A 1 263 ? 13.116 15.237 -46.591 1.00 34.81 263 GLY A N 1
ATOM 2016 C CA . GLY A 1 263 ? 12.051 16.000 -47.246 1.00 34.81 263 GLY A CA 1
ATOM 2017 C C . GLY A 1 263 ? 10.657 15.373 -47.237 1.00 34.81 263 GLY A C 1
ATOM 2018 O O . GLY A 1 263 ? 10.218 14.795 -48.221 1.00 34.81 263 GLY A O 1
ATOM 2019 N N . SER A 1 264 ? 9.883 15.614 -46.176 1.00 32.91 264 SER A N 1
ATOM 2020 C CA . SER A 1 264 ? 8.440 15.845 -46.343 1.00 32.91 264 SER A CA 1
ATOM 2021 C C . SER A 1 264 ? 7.907 16.775 -45.251 1.00 32.91 264 SER A C 1
ATOM 2023 O O . SER A 1 264 ? 7.943 16.506 -44.052 1.00 32.91 264 SER A O 1
ATOM 2025 N N . THR A 1 265 ? 7.450 17.939 -45.696 1.00 38.59 265 THR A N 1
ATOM 2026 C CA . THR A 1 265 ? 6.865 19.018 -44.909 1.00 38.59 265 THR A CA 1
A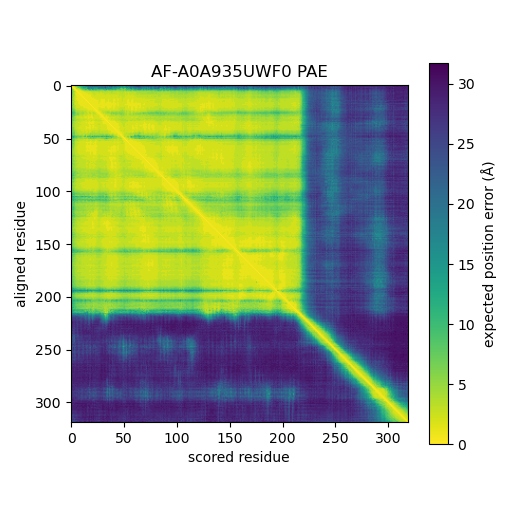TOM 2027 C C . THR A 1 265 ? 5.400 18.704 -44.603 1.00 38.59 265 THR A C 1
ATOM 2029 O O . THR A 1 265 ? 4.505 18.975 -45.400 1.00 38.59 265 THR A O 1
ATOM 2032 N N . TRP A 1 266 ? 5.112 18.172 -43.414 1.00 34.19 266 TRP A N 1
ATOM 2033 C CA . TRP A 1 266 ? 3.729 18.004 -42.953 1.00 34.19 266 TRP A CA 1
ATOM 2034 C C . TRP A 1 266 ? 3.224 19.254 -42.222 1.00 34.19 266 TRP A C 1
ATOM 2036 O O . TRP A 1 266 ? 3.389 19.434 -41.016 1.00 34.19 266 TRP A O 1
ATOM 2046 N N . ARG A 1 267 ? 2.559 20.131 -42.981 1.00 35.06 267 ARG A N 1
ATOM 2047 C CA . ARG A 1 267 ? 1.795 21.291 -42.493 1.00 35.06 267 ARG A CA 1
ATOM 2048 C C . ARG A 1 267 ? 0.477 20.798 -41.872 1.00 35.06 267 ARG A C 1
ATOM 2050 O O . ARG A 1 267 ? -0.472 20.479 -42.586 1.00 35.06 267 ARG A O 1
ATOM 2057 N N . ARG A 1 268 ? 0.379 20.731 -40.539 1.00 35.81 268 ARG A N 1
ATOM 2058 C CA . ARG A 1 268 ? -0.860 20.318 -39.847 1.00 35.81 268 ARG A CA 1
ATOM 2059 C C . ARG A 1 268 ? -1.772 21.525 -39.590 1.00 35.81 268 ARG A C 1
ATOM 2061 O O . ARG A 1 268 ? -1.531 22.321 -38.687 1.00 35.81 268 ARG A O 1
ATOM 2068 N N . ARG A 1 269 ? -2.843 21.646 -40.385 1.00 32.66 269 ARG A N 1
ATOM 2069 C CA . ARG A 1 269 ? -4.000 22.518 -40.110 1.00 32.66 269 ARG A CA 1
ATOM 2070 C C . ARG A 1 269 ? -4.649 22.101 -38.786 1.00 32.66 269 ARG A C 1
ATOM 2072 O O . ARG A 1 269 ? -5.113 20.972 -38.654 1.00 32.66 269 ARG A O 1
ATOM 2079 N N . GLN A 1 270 ? -4.725 23.019 -37.826 1.00 35.47 270 GLN A N 1
ATOM 2080 C CA . GLN A 1 270 ? -5.580 22.873 -36.650 1.00 35.47 270 GLN A CA 1
ATOM 2081 C C . GLN A 1 270 ? -7.034 23.164 -37.050 1.00 35.47 270 GLN A C 1
ATOM 2083 O O . GLN A 1 270 ? -7.380 24.294 -37.384 1.00 35.47 270 GLN A O 1
ATOM 2088 N N . ARG A 1 271 ? -7.898 22.149 -36.994 1.00 30.59 271 ARG A N 1
ATOM 2089 C CA . ARG A 1 271 ? -9.351 22.326 -36.887 1.00 30.59 271 ARG A CA 1
ATOM 2090 C C . ARG A 1 271 ? -9.794 21.734 -35.552 1.00 30.59 271 ARG A C 1
ATOM 2092 O O . ARG A 1 271 ? -9.675 20.533 -35.335 1.00 30.59 271 ARG A O 1
ATOM 2099 N N . ARG A 1 272 ? -10.259 22.600 -34.650 1.00 34.72 272 ARG A N 1
ATOM 2100 C CA . ARG A 1 272 ? -10.978 22.224 -33.424 1.00 34.72 272 ARG A CA 1
ATOM 2101 C C . ARG A 1 272 ? -12.385 21.742 -33.799 1.00 34.72 272 ARG A C 1
ATOM 2103 O O . ARG A 1 272 ? -13.048 22.464 -34.540 1.00 34.72 272 ARG A O 1
ATOM 2110 N N . PRO A 1 273 ? -12.891 20.629 -33.244 1.00 35.38 273 PRO A N 1
ATOM 2111 C CA . PRO A 1 273 ? -14.323 20.406 -33.143 1.00 35.38 273 PRO A CA 1
ATOM 2112 C C . PRO A 1 273 ? -14.849 20.851 -31.774 1.00 35.38 273 PRO A C 1
ATOM 2114 O O . PRO A 1 273 ? -14.162 20.788 -30.753 1.00 35.38 273 PRO A O 1
ATOM 2117 N N . ALA A 1 274 ? -16.085 21.334 -31.807 1.00 33.12 274 ALA A N 1
ATOM 2118 C CA . ALA A 1 274 ? -16.845 21.891 -30.705 1.00 33.12 274 ALA A CA 1
ATOM 2119 C C . ALA A 1 274 ? -17.214 20.858 -29.624 1.00 33.12 274 ALA A C 1
ATOM 2121 O O . ALA A 1 274 ? -17.389 19.670 -29.884 1.00 33.12 274 ALA A O 1
ATOM 2122 N N . ILE A 1 275 ? -17.365 21.368 -28.402 1.00 33.88 275 ILE A N 1
ATOM 2123 C CA . ILE A 1 275 ? -17.810 20.661 -27.198 1.00 33.88 275 ILE A CA 1
ATOM 2124 C C . ILE A 1 275 ? -19.346 20.607 -27.186 1.00 33.88 275 ILE A C 1
ATOM 2126 O O . ILE A 1 275 ? -19.959 21.677 -27.205 1.00 33.88 275 ILE A O 1
ATOM 2130 N N . PRO A 1 276 ? -19.995 19.440 -27.013 1.00 38.44 276 PRO A N 1
ATOM 2131 C CA . PRO A 1 276 ? -21.366 19.394 -26.537 1.00 38.44 276 PRO A CA 1
ATOM 2132 C C . PRO A 1 276 ? -21.404 19.307 -25.007 1.00 38.44 276 PRO A C 1
ATOM 2134 O O . PRO A 1 276 ? -20.797 18.451 -24.361 1.00 38.44 276 PRO A O 1
ATOM 2137 N N . ARG A 1 277 ? -22.155 20.245 -24.434 1.00 38.59 277 ARG A N 1
ATOM 2138 C CA . ARG A 1 277 ? -22.562 20.328 -23.031 1.00 38.59 277 ARG A CA 1
ATOM 2139 C C . ARG A 1 277 ? -23.589 19.230 -22.697 1.00 38.59 277 ARG A C 1
ATOM 2141 O O . ARG A 1 277 ? -24.482 18.970 -23.490 1.00 38.59 277 ARG A O 1
ATOM 2148 N N . ARG A 1 278 ? -23.543 18.786 -21.431 1.00 38.00 278 ARG A N 1
ATOM 2149 C CA . ARG A 1 278 ? -24.539 18.018 -20.641 1.00 38.00 278 ARG A CA 1
ATOM 2150 C C . ARG A 1 278 ? -24.498 16.489 -20.750 1.00 38.00 278 ARG A C 1
ATOM 2152 O O . ARG A 1 278 ? -24.997 15.903 -21.693 1.00 38.00 278 ARG A O 1
ATOM 2159 N N . LEU A 1 279 ? -24.111 15.869 -19.631 1.00 32.53 279 LEU A N 1
ATOM 2160 C CA . LEU A 1 279 ? -24.895 14.805 -18.994 1.00 32.53 279 LEU A CA 1
ATOM 2161 C C . LEU A 1 279 ? -24.586 14.786 -17.489 1.00 32.53 279 LEU A C 1
ATOM 2163 O O . LEU A 1 279 ? -23.477 14.479 -17.054 1.00 32.53 279 LEU A O 1
ATOM 2167 N N . ARG A 1 280 ? -25.592 15.175 -16.696 1.00 37.38 280 ARG A N 1
ATOM 2168 C CA . ARG A 1 280 ? -25.644 14.991 -15.241 1.00 37.38 280 ARG A CA 1
ATOM 2169 C C . ARG A 1 280 ? -25.509 13.494 -14.944 1.00 37.38 280 ARG A C 1
ATOM 2171 O O . ARG A 1 280 ? -26.394 12.732 -15.323 1.00 37.38 280 ARG A O 1
ATOM 2178 N N . ARG A 1 281 ? -24.474 13.072 -14.214 1.00 34.41 281 ARG A N 1
ATOM 2179 C CA . ARG A 1 281 ? -24.485 11.765 -13.540 1.00 34.41 281 ARG A CA 1
ATOM 2180 C C . ARG A 1 281 ? -25.024 11.946 -12.126 1.00 34.41 281 ARG A C 1
ATOM 2182 O O . ARG A 1 281 ? -24.387 12.571 -11.284 1.00 34.41 281 ARG A O 1
ATOM 2189 N N . ARG A 1 282 ? -26.232 11.417 -11.919 1.00 34.06 282 ARG A N 1
ATOM 2190 C CA . ARG A 1 282 ? -26.835 11.157 -10.611 1.00 34.06 282 ARG A CA 1
ATOM 2191 C C . ARG A 1 282 ? -25.924 10.212 -9.824 1.00 34.06 282 ARG A C 1
ATOM 2193 O O . ARG A 1 282 ? -25.458 9.212 -10.367 1.00 34.06 282 ARG A O 1
ATOM 2200 N N . SER A 1 283 ? -25.699 10.531 -8.555 1.00 35.28 283 SER A N 1
ATOM 2201 C CA . SER A 1 283 ? -25.193 9.598 -7.557 1.00 35.28 283 SER A CA 1
ATOM 2202 C C . SER A 1 283 ? -26.224 8.483 -7.367 1.00 35.28 283 SER A C 1
ATOM 2204 O O . SER A 1 283 ? -27.345 8.726 -6.925 1.00 35.28 283 SER A O 1
ATOM 2206 N N . VAL A 1 284 ? -25.863 7.253 -7.722 1.00 39.78 284 VAL A N 1
ATOM 2207 C CA . VAL A 1 284 ? -26.592 6.071 -7.252 1.00 39.78 284 VAL A CA 1
ATOM 2208 C C . VAL A 1 284 ? -25.983 5.723 -5.902 1.00 39.78 284 VAL A C 1
ATOM 2210 O O . VAL A 1 284 ? -24.783 5.476 -5.793 1.00 39.78 284 VAL A O 1
ATOM 2213 N N . GLY A 1 285 ? -26.803 5.868 -4.865 1.00 34.19 285 GLY A N 1
ATOM 2214 C CA . GLY A 1 285 ? -26.383 5.901 -3.474 1.00 34.19 285 GLY A CA 1
ATOM 2215 C C . GLY A 1 285 ? -25.913 4.559 -2.922 1.00 34.19 285 GLY A C 1
ATOM 2216 O O . GLY A 1 285 ? -26.437 3.496 -3.246 1.00 34.19 285 GLY A O 1
ATOM 2217 N N . SER A 1 286 ? -24.994 4.657 -1.965 1.00 44.38 286 SER A N 1
ATOM 2218 C CA . SER A 1 286 ? -24.468 3.600 -1.094 1.00 44.38 286 SER A CA 1
ATOM 2219 C C . SER A 1 286 ? -25.517 2.888 -0.214 1.00 44.38 286 SER A C 1
ATOM 2221 O O . SER A 1 286 ? -25.152 2.132 0.679 1.00 44.38 286 SER A O 1
ATOM 2223 N N . SER A 1 287 ? -26.820 3.101 -0.437 1.00 46.00 287 SER A N 1
ATOM 2224 C CA . SER A 1 287 ? -27.901 2.516 0.371 1.00 46.00 287 SER A CA 1
ATOM 2225 C C . SER A 1 287 ? -28.243 1.077 -0.041 1.00 46.00 287 SER A C 1
ATOM 2227 O O . SER A 1 287 ? -28.625 0.272 0.806 1.00 46.00 287 SER A O 1
ATOM 2229 N N . THR A 1 288 ? -28.053 0.708 -1.313 1.00 43.72 288 THR A N 1
ATOM 2230 C CA . THR A 1 288 ? -28.443 -0.624 -1.814 1.00 43.72 288 THR A CA 1
ATOM 2231 C C . THR A 1 288 ? -27.518 -1.733 -1.304 1.00 43.72 288 THR A C 1
ATOM 2233 O O . THR A 1 288 ? -27.986 -2.815 -0.959 1.00 43.72 288 THR A O 1
ATOM 2236 N N . ILE A 1 289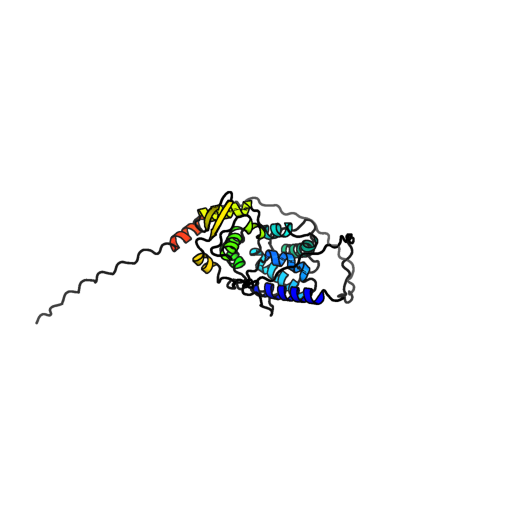 ? -26.220 -1.445 -1.161 1.00 48.22 289 ILE A N 1
ATOM 2237 C CA . ILE A 1 289 ? -25.231 -2.406 -0.643 1.00 48.22 289 ILE A CA 1
ATOM 2238 C C . ILE A 1 289 ? -25.453 -2.662 0.859 1.00 48.22 289 ILE A C 1
ATOM 2240 O O . ILE A 1 289 ? -25.395 -3.804 1.305 1.00 48.22 289 ILE A O 1
ATOM 2244 N N . LEU A 1 290 ? -25.816 -1.631 1.633 1.00 46.50 290 LEU A N 1
ATOM 2245 C CA . LEU A 1 290 ? -26.141 -1.763 3.061 1.00 46.50 290 LEU A CA 1
ATOM 2246 C C . LEU A 1 290 ? -27.446 -2.544 3.317 1.00 46.50 290 LEU A C 1
ATOM 2248 O O . LEU A 1 290 ? -27.541 -3.261 4.312 1.00 46.50 290 LEU A O 1
ATOM 2252 N N . ARG A 1 291 ? -28.437 -2.466 2.414 1.00 44.47 291 ARG A N 1
ATOM 2253 C CA . ARG A 1 291 ? -29.668 -3.278 2.513 1.00 44.47 291 ARG A CA 1
ATOM 2254 C C . ARG A 1 291 ? -29.429 -4.752 2.180 1.00 44.47 291 ARG A C 1
ATOM 2256 O O . ARG A 1 291 ? -29.975 -5.606 2.872 1.00 44.47 291 ARG A O 1
ATOM 2263 N N . ALA A 1 292 ? -28.585 -5.048 1.190 1.00 43.41 292 ALA A N 1
ATOM 2264 C CA . ALA A 1 292 ? -28.184 -6.423 0.884 1.00 43.41 292 ALA A CA 1
ATOM 2265 C C . ALA A 1 292 ? -27.413 -7.071 2.052 1.00 43.41 292 ALA A C 1
ATOM 2267 O O . ALA A 1 292 ? -27.584 -8.254 2.327 1.00 43.41 292 ALA A O 1
ATOM 2268 N N . TRP A 1 293 ? -26.633 -6.278 2.793 1.00 43.00 293 TRP A N 1
ATOM 2269 C CA . TRP A 1 293 ? -25.864 -6.759 3.942 1.00 43.00 293 TRP A CA 1
ATOM 2270 C C . TRP A 1 293 ? -26.738 -7.080 5.172 1.00 43.00 293 TRP A C 1
ATOM 2272 O O . TRP A 1 293 ? -26.548 -8.118 5.800 1.00 43.00 293 TRP A O 1
ATOM 2282 N N . ARG A 1 294 ? -27.775 -6.275 5.472 1.00 46.53 294 ARG A N 1
ATOM 2283 C CA . ARG A 1 294 ? -28.749 -6.599 6.543 1.00 46.53 294 ARG A CA 1
ATOM 2284 C C . ARG A 1 294 ? -29.584 -7.848 6.255 1.00 46.53 294 ARG A C 1
ATOM 2286 O O . ARG A 1 294 ? -29.957 -8.540 7.194 1.00 46.53 294 ARG A O 1
ATOM 2293 N N . ALA A 1 295 ? -29.871 -8.143 4.987 1.00 48.12 295 ALA A N 1
ATOM 2294 C CA . ALA A 1 295 ? -30.647 -9.326 4.613 1.00 48.12 295 ALA A CA 1
ATOM 2295 C C . ALA A 1 295 ? -29.868 -10.643 4.797 1.00 48.12 295 ALA A C 1
ATOM 2297 O O . ALA A 1 295 ? -30.487 -11.686 4.984 1.00 48.12 295 ALA A O 1
ATOM 2298 N N . ALA A 1 296 ? -28.531 -10.598 4.779 1.00 47.66 296 ALA A N 1
ATOM 2299 C CA . ALA A 1 296 ? -27.673 -11.772 4.945 1.00 47.66 296 ALA A CA 1
ATOM 2300 C C . ALA A 1 296 ? -27.287 -12.063 6.412 1.00 47.66 296 ALA A C 1
ATOM 2302 O O . ALA A 1 296 ? -26.920 -13.190 6.727 1.00 47.66 296 ALA A O 1
ATOM 2303 N N . ALA A 1 297 ? -27.382 -11.076 7.313 1.00 43.75 297 ALA A N 1
ATOM 2304 C CA . ALA A 1 297 ? -26.918 -11.180 8.705 1.00 43.75 297 ALA A CA 1
ATOM 2305 C C . ALA A 1 297 ? -27.990 -11.639 9.722 1.00 43.75 297 ALA A C 1
ATOM 2307 O O . ALA A 1 297 ? -27.717 -11.727 10.919 1.00 43.75 297 ALA A O 1
ATOM 2308 N N . HIS A 1 298 ? -29.210 -11.948 9.273 1.00 45.41 298 HIS A N 1
ATOM 2309 C CA . HIS A 1 298 ? -30.246 -12.566 10.105 1.00 45.41 298 HIS A CA 1
ATOM 2310 C C . HIS A 1 298 ? -30.640 -13.922 9.514 1.00 45.41 298 HIS A C 1
ATOM 2312 O O . HIS A 1 298 ? -31.428 -13.956 8.565 1.00 45.41 298 HIS A O 1
ATOM 2318 N N . PRO A 1 299 ? -30.132 -15.050 10.047 1.00 44.88 299 PRO A N 1
ATOM 2319 C CA . PRO A 1 299 ? -30.721 -16.338 9.731 1.00 44.88 299 PRO A CA 1
ATOM 2320 C C . PRO A 1 299 ? -32.159 -16.310 10.252 1.00 44.88 299 PRO A C 1
ATOM 2322 O O . PRO A 1 299 ? -32.400 -16.168 11.451 1.00 44.88 299 PRO A O 1
ATOM 2325 N N . ARG A 1 300 ? -33.123 -16.376 9.327 1.00 44.19 300 ARG A N 1
ATOM 2326 C CA . ARG A 1 300 ? -34.528 -16.597 9.665 1.00 44.19 300 ARG A CA 1
ATOM 2327 C C . ARG A 1 300 ? -34.606 -17.820 10.576 1.00 44.19 300 ARG A C 1
ATOM 2329 O O . ARG A 1 300 ? -33.958 -18.833 10.319 1.00 44.19 300 ARG A O 1
ATOM 2336 N N . SER A 1 301 ? -35.381 -17.667 11.638 1.00 4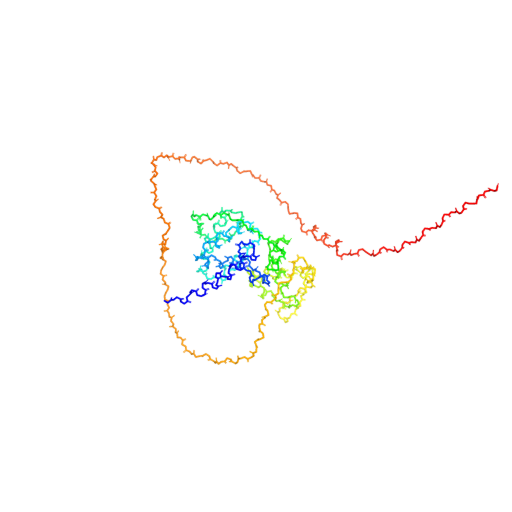7.25 301 SER A N 1
ATOM 2337 C CA . SER A 1 301 ? -35.774 -18.687 12.599 1.00 47.25 301 SER A CA 1
ATOM 2338 C C . SER A 1 301 ? -36.004 -20.036 11.916 1.00 47.25 301 SER A C 1
ATOM 2340 O O . SER A 1 301 ? -36.630 -20.094 10.855 1.00 47.25 301 SER A O 1
ATOM 2342 N N . ARG A 1 302 ? -35.475 -21.104 12.525 1.00 46.31 302 ARG A N 1
ATOM 2343 C CA . ARG A 1 302 ? -35.672 -22.495 12.095 1.00 46.31 302 ARG A CA 1
ATOM 2344 C C . ARG A 1 302 ? -37.153 -22.752 11.763 1.00 46.31 302 ARG A C 1
ATOM 2346 O O . ARG A 1 302 ? -38.004 -22.312 12.538 1.00 46.31 302 ARG A O 1
ATOM 2353 N N . PRO A 1 303 ? -37.470 -23.469 10.671 1.00 45.56 303 PRO A N 1
ATOM 2354 C CA . PRO A 1 303 ? -38.827 -23.946 10.449 1.00 45.56 303 PRO A CA 1
ATOM 2355 C C . PRO A 1 303 ? -39.234 -24.877 11.600 1.00 45.56 303 PRO A C 1
ATOM 2357 O O . PRO A 1 303 ? -38.436 -25.706 12.046 1.00 45.56 303 PRO A O 1
ATOM 2360 N N . GLN A 1 304 ? -40.458 -24.689 12.097 1.00 61.53 304 GLN A N 1
ATOM 2361 C CA . GLN A 1 304 ? -41.131 -25.618 13.005 1.00 61.53 304 GLN A CA 1
ATOM 2362 C C . GLN A 1 304 ? -41.125 -27.038 12.406 1.00 61.53 304 GLN A C 1
ATOM 2364 O O . GLN A 1 304 ? -41.207 -27.163 11.180 1.00 61.53 304 GLN A O 1
ATOM 2369 N N . PRO A 1 305 ? -41.048 -28.097 13.233 1.00 57.84 305 PRO A N 1
ATOM 2370 C CA . PRO A 1 305 ? -41.293 -29.456 12.769 1.00 57.84 305 PRO A CA 1
ATOM 2371 C C . PRO A 1 305 ? -42.693 -29.534 12.156 1.00 57.84 305 PRO A C 1
ATOM 2373 O O . PRO A 1 305 ? -43.638 -28.959 12.690 1.00 57.84 305 PRO A O 1
ATOM 2376 N N . TYR A 1 306 ? -42.781 -30.194 11.009 1.00 62.97 306 TYR A N 1
ATOM 2377 C CA . TYR A 1 306 ? -44.020 -30.487 10.304 1.00 62.97 306 TYR A CA 1
ATOM 2378 C C . TYR A 1 306 ? -44.867 -31.413 11.191 1.00 62.97 306 TYR A C 1
ATOM 2380 O O . TYR A 1 306 ? -44.367 -32.460 11.597 1.00 62.97 306 TYR A O 1
ATOM 2388 N N . ASP A 1 307 ? -46.100 -31.022 11.516 1.00 64.19 307 ASP A N 1
ATOM 2389 C CA . ASP A 1 307 ? -47.088 -31.951 12.067 1.00 64.19 307 ASP A CA 1
ATOM 2390 C C . ASP A 1 307 ? -47.395 -33.007 10.994 1.00 64.19 307 ASP A C 1
ATOM 2392 O O . ASP A 1 307 ? -47.645 -32.666 9.832 1.00 64.19 307 ASP A O 1
ATOM 2396 N N . ASP A 1 308 ? -47.323 -34.285 11.367 1.00 66.62 308 ASP A N 1
ATOM 2397 C CA . ASP A 1 308 ? -47.607 -35.403 10.471 1.00 66.62 308 ASP A CA 1
ATOM 2398 C C . ASP A 1 308 ? -49.037 -35.295 9.898 1.00 66.62 308 ASP A C 1
ATOM 2400 O O . ASP A 1 308 ? -49.984 -34.981 10.630 1.00 66.62 308 ASP A O 1
ATOM 2404 N N . PRO A 1 309 ? -49.235 -35.543 8.590 1.00 74.31 309 PRO A N 1
ATOM 2405 C CA . PRO A 1 309 ? -50.568 -35.560 8.005 1.00 74.31 309 PRO A CA 1
ATOM 2406 C C . PRO A 1 309 ? -51.387 -36.747 8.550 1.00 74.31 309 PRO A C 1
ATOM 2408 O O . PRO A 1 309 ? -50.832 -37.826 8.758 1.00 74.31 309 PRO A O 1
ATOM 2411 N N . PRO A 1 310 ? -52.709 -36.587 8.753 1.00 73.75 310 PRO A N 1
ATOM 2412 C CA . PRO A 1 310 ? -53.566 -37.665 9.237 1.00 73.75 310 PRO A CA 1
ATOM 2413 C C . PRO A 1 310 ? -53.660 -38.815 8.226 1.00 73.75 310 PRO A C 1
ATOM 2415 O O . PRO A 1 310 ? -53.730 -38.589 7.014 1.00 73.75 310 PRO A O 1
ATOM 2418 N N . ASP A 1 311 ? -53.701 -40.044 8.748 1.00 73.06 311 ASP A N 1
ATOM 2419 C CA . ASP A 1 311 ? -53.803 -41.276 7.965 1.00 73.06 311 ASP A CA 1
ATOM 2420 C C . ASP A 1 311 ? -55.023 -41.279 7.022 1.00 73.06 311 ASP A C 1
ATOM 2422 O O . ASP A 1 311 ? -56.117 -40.836 7.398 1.00 73.06 311 ASP A O 1
ATOM 2426 N N . PRO A 1 312 ? -54.883 -41.813 5.794 1.00 77.69 312 PRO A N 1
ATOM 2427 C CA . PRO A 1 312 ? -56.003 -41.951 4.876 1.00 77.69 312 PRO A CA 1
ATOM 2428 C C . PRO A 1 312 ? -57.018 -42.996 5.378 1.00 77.69 312 PRO A C 1
ATOM 2430 O O . PRO A 1 312 ? -56.642 -43.996 5.994 1.00 77.69 312 PRO A O 1
ATOM 2433 N N . PRO A 1 313 ? -58.319 -42.822 5.076 1.00 72.31 313 PRO A N 1
ATOM 2434 C CA . PRO A 1 313 ? -59.357 -43.730 5.545 1.00 72.31 313 PRO A CA 1
ATOM 2435 C C . PRO A 1 313 ? -59.206 -45.135 4.944 1.00 72.31 313 PRO A C 1
ATOM 2437 O O . PRO A 1 313 ? -59.114 -45.317 3.726 1.00 72.31 313 PRO A O 1
ATOM 2440 N N . VAL A 1 314 ? -59.241 -46.137 5.825 1.00 71.06 314 VAL A N 1
ATOM 2441 C CA . VAL A 1 314 ? -59.237 -47.568 5.500 1.00 71.06 314 VAL A CA 1
ATOM 2442 C C . VAL A 1 314 ? -60.478 -47.910 4.667 1.00 71.06 314 VAL A C 1
ATOM 2444 O O . VAL A 1 314 ? -61.610 -47.821 5.145 1.00 71.06 314 VAL A O 1
ATOM 2447 N N . ARG A 1 315 ? -60.283 -48.320 3.406 1.00 64.88 315 ARG A N 1
ATOM 2448 C CA . ARG A 1 315 ? -61.359 -48.865 2.564 1.00 64.88 315 ARG A CA 1
ATOM 2449 C C . ARG A 1 315 ? -61.734 -50.267 3.044 1.00 64.88 315 ARG A C 1
ATOM 2451 O O . ARG A 1 315 ? -60.980 -51.214 2.843 1.00 64.88 315 ARG A O 1
ATOM 2458 N N . VAL A 1 316 ? -62.928 -50.396 3.614 1.00 68.62 316 VAL A N 1
ATOM 2459 C CA . VAL A 1 316 ? -63.598 -51.683 3.834 1.00 68.62 316 VAL A CA 1
ATOM 2460 C C . VAL A 1 316 ? -64.076 -52.211 2.477 1.00 68.62 316 VAL A C 1
ATOM 2462 O O . VAL A 1 316 ? -64.857 -51.548 1.796 1.00 68.62 316 VAL A O 1
ATOM 2465 N N . GLN A 1 317 ? -63.588 -53.383 2.062 1.00 58.88 317 GLN A N 1
ATOM 2466 C CA . GLN A 1 317 ? -64.129 -54.105 0.907 1.00 58.88 317 GLN A CA 1
ATOM 2467 C C . GLN A 1 317 ? -65.419 -54.836 1.316 1.00 58.88 317 GLN A C 1
ATOM 2469 O O . GLN A 1 317 ? -65.419 -55.505 2.355 1.00 58.88 317 GLN A O 1
ATOM 2474 N N . PRO A 1 318 ? -66.515 -54.733 0.543 1.00 65.31 318 PRO A N 1
ATOM 2475 C CA . PRO A 1 318 ? -67.685 -55.572 0.753 1.00 65.31 318 PRO A CA 1
ATOM 2476 C C . PRO A 1 318 ? -67.424 -56.996 0.237 1.00 65.31 318 PRO A C 1
ATOM 2478 O O . PRO A 1 318 ? -66.681 -57.187 -0.726 1.00 65.31 318 PRO A O 1
ATOM 2481 N N . ARG A 1 319 ? -68.021 -57.961 0.942 1.00 60.56 319 ARG A N 1
ATOM 2482 C CA . ARG A 1 319 ? -67.991 -59.404 0.663 1.00 60.56 319 ARG A CA 1
ATOM 2483 C C . ARG A 1 319 ? -68.674 -59.769 -0.648 1.00 60.56 319 ARG A C 1
ATOM 2485 O O . ARG A 1 319 ? -69.675 -59.097 -0.978 1.00 60.56 319 ARG A O 1
#